Protein AF-A0A7S3L1Z0-F1 (afdb_monomer_lite)

Organism: NCBI:txid265554

InterPro domains:
  IPR011009 Protein kinase-like domain superfamily [SSF56112] (200-229)
  IPR017441 Protein kinase, ATP binding site [PS00107] (204-229)

Structure (mmCIF, N/CA/C/O backbone):
data_AF-A0A7S3L1Z0-F1
#
_entry.id   AF-A0A7S3L1Z0-F1
#
loop_
_atom_site.group_PDB
_atom_site.id
_atom_site.type_symbol
_atom_site.label_atom_id
_atom_site.label_alt_id
_atom_site.label_comp_id
_atom_site.label_asym_id
_atom_site.label_entity_id
_atom_site.label_seq_id
_atom_site.pdbx_PDB_ins_code
_atom_site.Cartn_x
_atom_site.Cartn_y
_atom_site.Cartn_z
_atom_site.occupancy
_atom_site.B_iso_or_equiv
_atom_site.auth_seq_id
_atom_site.auth_comp_id
_atom_site.auth_asym_id
_atom_site.auth_atom_id
_atom_site.pdbx_PDB_model_num
ATOM 1 N N . PRO A 1 1 ? 25.215 -17.896 -41.317 1.00 44.97 1 PRO A N 1
ATOM 2 C CA . PRO A 1 1 ? 24.045 -17.116 -40.856 1.00 44.97 1 PRO A CA 1
ATOM 3 C C . PRO A 1 1 ? 24.459 -15.683 -40.501 1.00 44.97 1 PRO A C 1
ATOM 5 O O . PRO A 1 1 ? 25.124 -15.463 -39.496 1.00 44.97 1 PRO A O 1
ATOM 8 N N . CYS A 1 2 ? 24.149 -14.728 -41.382 1.00 42.03 2 CYS A N 1
ATOM 9 C CA . CYS A 1 2 ? 24.356 -13.308 -41.114 1.00 42.03 2 CYS A CA 1
ATOM 10 C C . CYS A 1 2 ? 23.372 -12.889 -40.025 1.00 42.03 2 CYS A C 1
ATOM 12 O O . CYS A 1 2 ? 22.176 -12.762 -40.285 1.00 42.03 2 CYS A O 1
ATOM 14 N N . ILE A 1 3 ? 23.873 -12.729 -38.804 1.00 46.78 3 ILE A N 1
ATOM 15 C CA . ILE A 1 3 ? 23.152 -12.016 -37.756 1.00 46.78 3 ILE A CA 1
ATOM 16 C C . ILE A 1 3 ? 22.960 -10.611 -38.326 1.00 46.78 3 ILE A C 1
ATOM 18 O O . ILE A 1 3 ? 23.936 -9.979 -38.739 1.00 46.78 3 ILE A O 1
ATOM 22 N N . LYS A 1 4 ? 21.711 -10.162 -38.473 1.00 55.28 4 LYS A N 1
ATOM 23 C CA . LYS A 1 4 ? 21.459 -8.765 -38.822 1.00 55.28 4 LYS A CA 1
ATOM 24 C C . LYS A 1 4 ? 22.079 -7.961 -37.688 1.00 55.28 4 LYS A C 1
ATOM 26 O O . LYS A 1 4 ? 21.594 -8.052 -36.568 1.00 55.28 4 LYS A O 1
ATOM 31 N N . ALA A 1 5 ? 23.182 -7.267 -37.957 1.00 55.34 5 ALA A N 1
ATOM 32 C CA . ALA A 1 5 ? 23.747 -6.326 -37.008 1.00 55.34 5 ALA A CA 1
ATOM 33 C C . ALA A 1 5 ? 22.671 -5.264 -36.787 1.00 55.34 5 ALA A C 1
ATOM 35 O O . ALA A 1 5 ? 22.428 -4.425 -37.655 1.00 55.34 5 ALA A O 1
ATOM 36 N N . TYR A 1 6 ? 21.922 -5.406 -35.700 1.00 63.19 6 TYR A N 1
ATOM 37 C CA . TYR A 1 6 ? 20.897 -4.449 -35.342 1.00 63.19 6 TYR A CA 1
ATOM 38 C C . TYR A 1 6 ? 21.583 -3.115 -35.098 1.00 63.19 6 TYR A C 1
ATOM 40 O O . TYR A 1 6 ? 22.619 -3.061 -34.440 1.00 63.19 6 TYR A O 1
ATOM 48 N N . GLU A 1 7 ? 21.029 -2.048 -35.663 1.00 78.44 7 GLU A N 1
ATOM 49 C CA . GLU A 1 7 ? 21.657 -0.727 -35.600 1.00 78.44 7 GLU A CA 1
ATOM 50 C C . GLU A 1 7 ? 21.731 -0.212 -34.164 1.00 78.44 7 GLU A C 1
ATOM 52 O O . GLU A 1 7 ? 22.722 0.401 -33.783 1.00 78.44 7 GLU A O 1
ATOM 57 N N . VAL A 1 8 ? 20.722 -0.548 -33.360 1.00 84.31 8 VAL A N 1
ATOM 58 C CA . VAL A 1 8 ? 20.620 -0.223 -31.940 1.00 84.31 8 VAL A CA 1
ATOM 59 C C . VAL A 1 8 ? 20.002 -1.418 -31.220 1.00 84.31 8 VAL A C 1
ATOM 61 O O . VAL A 1 8 ? 19.057 -2.026 -31.735 1.00 84.31 8 VAL A O 1
ATOM 64 N N . ALA A 1 9 ? 20.538 -1.759 -30.050 1.00 87.06 9 ALA A N 1
ATOM 65 C CA . ALA A 1 9 ? 19.995 -2.786 -29.170 1.00 87.06 9 ALA A CA 1
ATOM 66 C C . ALA A 1 9 ? 19.476 -2.151 -27.874 1.00 87.06 9 ALA A C 1
ATOM 68 O O . ALA A 1 9 ? 20.057 -1.194 -27.366 1.00 87.06 9 ALA A O 1
ATOM 69 N N . VAL A 1 10 ? 18.363 -2.673 -27.363 1.00 84.19 10 VAL A N 1
ATOM 70 C CA . VAL A 1 10 ? 17.689 -2.168 -26.160 1.00 84.19 10 VAL A CA 1
ATOM 71 C C . VAL A 1 10 ? 17.646 -3.290 -25.142 1.00 84.19 10 VAL A C 1
ATOM 73 O O . VAL A 1 10 ? 17.201 -4.394 -25.465 1.00 84.19 10 VAL A O 1
ATOM 76 N N . PHE A 1 11 ? 18.098 -3.004 -23.928 1.00 87.62 11 PHE A N 1
ATOM 77 C CA . PHE A 1 11 ? 18.191 -3.961 -22.837 1.00 87.62 11 PHE A CA 1
ATOM 78 C C . PHE A 1 11 ? 17.510 -3.401 -21.594 1.00 87.62 11 PHE A C 1
ATOM 80 O O . PHE A 1 11 ? 17.655 -2.226 -21.275 1.00 87.62 11 PHE A O 1
ATOM 87 N N . GLN A 1 12 ? 16.800 -4.252 -20.858 1.00 85.62 12 GLN A N 1
ATOM 88 C CA . GLN A 1 12 ? 16.482 -3.966 -19.461 1.00 85.62 12 GLN A CA 1
ATOM 89 C C . GLN A 1 12 ? 17.750 -4.195 -18.624 1.00 85.62 12 GLN A C 1
ATOM 91 O O . GLN A 1 12 ? 18.431 -5.206 -18.832 1.00 85.62 12 GLN A O 1
ATOM 96 N N . SER A 1 13 ? 18.060 -3.281 -17.699 1.00 85.38 13 SER A N 1
ATOM 97 C CA . SER A 1 13 ? 19.244 -3.372 -16.836 1.00 85.38 13 SER A CA 1
ATOM 98 C C . SER A 1 13 ? 19.329 -4.726 -16.122 1.00 85.38 13 SER A C 1
ATOM 100 O O . SER A 1 13 ? 18.322 -5.328 -15.736 1.00 85.38 13 SER A O 1
ATOM 102 N N . THR A 1 14 ? 20.553 -5.223 -15.944 1.00 76.94 14 THR A N 1
ATOM 103 C CA . THR A 1 14 ? 20.829 -6.532 -15.335 1.00 76.94 14 THR A CA 1
ATOM 104 C C . THR A 1 14 ? 20.308 -6.628 -13.900 1.00 76.94 14 THR A C 1
ATOM 106 O O . THR A 1 14 ? 19.834 -7.692 -13.499 1.00 76.94 14 THR A O 1
ATOM 109 N N . GLU A 1 15 ? 20.353 -5.528 -13.142 1.00 78.19 15 GLU A N 1
ATOM 110 C CA . GLU A 1 15 ? 19.832 -5.475 -11.769 1.00 78.19 15 GLU A CA 1
ATOM 111 C C . GLU A 1 15 ? 18.319 -5.743 -11.744 1.00 78.19 15 GLU A C 1
ATOM 113 O O . GLU A 1 15 ? 17.842 -6.592 -10.984 1.00 78.19 15 GLU A O 1
ATOM 118 N N . ASP A 1 16 ? 17.584 -5.130 -12.673 1.00 73.62 16 ASP A N 1
ATOM 119 C CA . ASP A 1 16 ? 16.139 -5.314 -12.819 1.00 73.62 16 ASP A CA 1
ATOM 120 C C . ASP A 1 16 ? 15.779 -6.707 -13.362 1.00 73.62 16 ASP A C 1
ATOM 122 O O . ASP A 1 16 ? 14.766 -7.299 -12.976 1.00 73.62 16 ASP A O 1
ATOM 126 N N . ARG A 1 17 ? 16.614 -7.278 -14.242 1.00 72.88 17 ARG A N 1
ATOM 127 C CA . ARG A 1 17 ? 16.421 -8.645 -14.760 1.00 72.88 17 ARG A CA 1
ATOM 128 C C . ARG A 1 17 ? 16.508 -9.691 -13.654 1.00 72.88 17 ARG A C 1
ATOM 130 O O . ARG A 1 17 ? 15.706 -10.630 -13.645 1.00 72.88 17 ARG A O 1
ATOM 137 N N . LEU A 1 18 ? 17.450 -9.523 -12.722 1.00 76.38 18 LEU A N 1
ATOM 138 C CA . LEU A 1 18 ? 17.640 -10.450 -11.607 1.00 76.38 18 LEU A CA 1
ATOM 139 C C . LEU A 1 18 ? 16.428 -10.446 -10.667 1.00 76.38 18 LEU A C 1
ATOM 141 O O . LEU A 1 18 ? 15.981 -11.507 -10.234 1.00 76.38 18 LEU A O 1
ATOM 145 N N . ALA A 1 19 ? 15.865 -9.264 -10.402 1.00 71.06 19 ALA A N 1
ATOM 146 C CA . ALA A 1 19 ? 14.680 -9.109 -9.561 1.00 71.06 19 ALA A CA 1
ATOM 147 C C . ALA A 1 19 ? 13.427 -9.771 -10.167 1.00 71.06 19 ALA A C 1
ATOM 149 O O . ALA A 1 19 ? 12.581 -10.295 -9.440 1.00 71.06 19 ALA A O 1
ATOM 150 N N . ASN A 1 20 ? 13.326 -9.784 -11.499 1.00 68.19 20 ASN A N 1
ATOM 151 C CA . ASN A 1 20 ? 12.132 -10.240 -12.212 1.00 68.19 20 ASN A CA 1
ATOM 152 C C . ASN A 1 20 ? 12.227 -11.669 -12.768 1.00 68.19 20 ASN A C 1
ATOM 154 O O . ASN A 1 20 ? 11.263 -12.154 -13.358 1.00 68.19 20 ASN A O 1
ATOM 158 N N . ASN A 1 21 ? 13.358 -12.360 -12.575 1.00 74.94 21 ASN A N 1
ATOM 159 C CA . ASN A 1 21 ? 13.600 -13.713 -13.090 1.00 74.94 21 ASN A CA 1
ATOM 160 C C . ASN A 1 21 ? 13.343 -13.834 -14.610 1.00 74.94 21 ASN A C 1
ATOM 162 O O . ASN A 1 21 ? 12.857 -14.855 -15.103 1.00 74.94 21 ASN A O 1
ATOM 166 N N . ILE A 1 22 ? 13.631 -12.765 -15.361 1.00 69.94 22 ILE A N 1
ATOM 167 C CA . ILE A 1 22 ? 13.438 -12.726 -16.812 1.00 69.94 22 ILE A CA 1
ATOM 168 C C . ILE A 1 22 ? 14.699 -13.291 -17.464 1.00 69.94 22 ILE A C 1
ATOM 170 O O . ILE A 1 22 ? 15.720 -12.612 -17.568 1.00 69.94 22 ILE A O 1
ATOM 174 N N . THR A 1 23 ? 14.623 -14.530 -17.953 1.00 64.25 23 THR A N 1
ATOM 175 C CA . THR A 1 23 ? 15.651 -15.142 -18.811 1.00 64.25 23 THR A CA 1
ATOM 176 C C . THR A 1 23 ? 15.542 -14.578 -20.230 1.00 64.25 23 THR A C 1
ATOM 178 O O . THR A 1 23 ? 15.168 -15.279 -21.172 1.00 64.25 23 THR A O 1
ATOM 181 N N . GLY A 1 24 ? 15.749 -13.272 -20.377 1.00 57.84 24 GLY A N 1
ATOM 182 C CA . GLY A 1 24 ? 15.756 -12.626 -21.683 1.00 57.84 24 GLY A CA 1
ATOM 183 C C . GLY A 1 24 ? 17.052 -12.929 -22.430 1.00 57.84 24 GLY A C 1
ATOM 184 O O . GLY A 1 24 ? 18.098 -13.110 -21.807 1.00 57.84 24 GLY A O 1
ATOM 185 N N . SER A 1 25 ? 16.977 -12.965 -23.762 1.00 59.97 25 SER A N 1
ATOM 186 C CA . SER A 1 25 ? 18.159 -13.112 -24.613 1.00 59.97 25 SER A CA 1
ATOM 187 C C . SER A 1 25 ? 19.170 -11.992 -24.330 1.00 59.97 25 SER A C 1
ATOM 189 O O . SER A 1 25 ? 18.790 -10.844 -24.060 1.00 59.97 25 SER A O 1
ATOM 191 N N . GLU A 1 26 ? 20.459 -12.322 -24.401 1.00 73.88 26 GLU A N 1
ATOM 192 C CA . GLU A 1 26 ? 21.563 -11.352 -24.439 1.00 73.88 26 GLU A CA 1
ATOM 193 C C . GLU A 1 26 ? 21.537 -10.501 -25.724 1.00 73.88 26 GLU A C 1
ATOM 195 O O . GLU A 1 26 ? 22.297 -9.548 -25.836 1.00 73.88 26 GLU A O 1
ATOM 200 N N . ASP A 1 27 ? 20.635 -10.799 -26.667 1.00 81.69 27 ASP A N 1
ATOM 201 C CA . ASP A 1 27 ? 20.542 -10.149 -27.981 1.00 81.69 27 ASP A CA 1
ATOM 202 C C . ASP A 1 27 ? 19.675 -8.870 -28.010 1.00 81.69 27 ASP A C 1
ATOM 204 O O . ASP A 1 27 ? 19.496 -8.263 -29.068 1.00 81.69 27 ASP A O 1
ATOM 208 N N . GLY A 1 28 ? 19.142 -8.441 -26.863 1.00 87.50 28 GLY A N 1
ATOM 209 C CA . GLY A 1 28 ? 18.281 -7.260 -26.746 1.00 87.50 28 GLY A CA 1
ATOM 210 C C . GLY A 1 28 ? 16.809 -7.554 -27.039 1.00 87.50 28 GLY A C 1
ATOM 211 O O . GLY A 1 28 ? 16.378 -8.708 -27.063 1.00 87.50 28 GLY A O 1
ATOM 212 N N . CYS A 1 29 ? 16.017 -6.495 -27.196 1.00 92.31 29 CYS A N 1
ATOM 213 C CA . CYS A 1 29 ? 14.579 -6.591 -27.439 1.00 92.31 29 CYS A CA 1
ATOM 214 C C . CYS A 1 29 ? 14.228 -6.519 -28.930 1.00 92.31 29 CYS A C 1
ATOM 216 O O . CYS A 1 29 ? 14.623 -5.585 -29.629 1.00 92.31 29 CYS A O 1
ATOM 218 N N . ASP A 1 30 ? 13.419 -7.472 -29.396 1.00 92.31 30 ASP A N 1
ATOM 219 C CA . ASP A 1 30 ? 12.881 -7.477 -30.756 1.00 92.31 30 ASP A CA 1
ATOM 220 C C . ASP A 1 30 ? 11.736 -6.466 -30.914 1.00 92.31 30 ASP A C 1
ATOM 222 O O . ASP A 1 30 ? 10.953 -6.232 -29.983 1.00 92.31 30 ASP A O 1
ATOM 226 N N . LYS A 1 31 ? 11.560 -5.937 -32.130 1.00 94.25 31 LYS A N 1
ATOM 227 C CA . LYS A 1 31 ? 10.413 -5.094 -32.494 1.00 94.25 31 LYS A CA 1
ATOM 228 C C . LYS A 1 31 ? 9.085 -5.726 -32.064 1.00 94.25 31 LYS A C 1
ATOM 230 O O . LYS A 1 31 ? 8.768 -6.860 -32.417 1.00 94.25 31 LYS A O 1
ATOM 235 N N . MET A 1 32 ? 8.276 -4.946 -31.351 1.00 94.81 32 MET A N 1
ATOM 236 C CA . MET A 1 32 ? 6.964 -5.287 -30.785 1.00 94.81 32 MET A CA 1
ATOM 237 C C . MET A 1 32 ? 6.971 -6.372 -29.696 1.00 94.81 32 MET A C 1
ATOM 239 O O . MET A 1 32 ? 5.894 -6.761 -29.231 1.00 94.81 32 MET A O 1
ATOM 243 N N . SER A 1 33 ? 8.143 -6.841 -29.256 1.00 94.12 33 SER A N 1
ATOM 244 C CA . SER A 1 33 ? 8.262 -7.783 -28.140 1.00 94.12 33 SER A CA 1
ATOM 245 C C . SER A 1 33 ? 8.095 -7.087 -26.784 1.00 94.12 33 SER A C 1
ATOM 247 O O . SER A 1 33 ? 8.228 -5.865 -26.671 1.00 94.12 33 SER A O 1
ATOM 249 N N . LEU A 1 34 ? 7.769 -7.871 -25.752 1.00 94.38 34 LEU A N 1
ATOM 250 C CA . LEU A 1 34 ? 7.763 -7.405 -24.368 1.00 94.38 34 LEU A CA 1
ATOM 251 C C . LEU A 1 34 ? 9.211 -7.315 -23.872 1.00 94.38 34 LEU A C 1
ATOM 253 O O . LEU A 1 34 ? 9.843 -8.334 -23.613 1.00 94.38 34 LEU A O 1
ATOM 257 N N . CYS A 1 35 ? 9.719 -6.091 -23.779 1.00 94.75 35 CYS A N 1
ATOM 258 C CA . CYS A 1 35 ? 11.116 -5.795 -23.485 1.00 94.75 35 CYS A CA 1
ATOM 259 C C . CYS A 1 35 ? 11.408 -5.681 -21.986 1.00 94.75 35 CYS A C 1
ATOM 261 O O . CYS A 1 35 ? 12.523 -5.951 -21.549 1.00 94.75 35 CYS A O 1
ATOM 263 N N . GLY A 1 36 ? 10.404 -5.309 -21.191 1.00 93.69 36 GLY A N 1
ATOM 264 C CA . GLY A 1 36 ? 10.552 -5.179 -19.749 1.00 93.69 36 GLY A CA 1
ATOM 265 C C . GLY A 1 36 ? 9.226 -5.309 -19.020 1.00 93.69 36 GLY A C 1
ATOM 266 O O . GLY A 1 36 ? 8.165 -4.974 -19.554 1.00 93.69 36 GLY A O 1
ATOM 267 N N . ILE A 1 37 ? 9.313 -5.802 -17.790 1.00 95.00 37 ILE A N 1
ATOM 268 C CA . ILE A 1 37 ? 8.212 -5.838 -16.831 1.00 95.00 37 ILE A CA 1
ATOM 269 C C . ILE A 1 37 ? 8.668 -5.060 -15.600 1.00 95.00 37 ILE A C 1
ATOM 271 O O . ILE A 1 37 ? 9.791 -5.256 -15.131 1.00 95.00 37 ILE A O 1
ATOM 275 N N . VAL A 1 38 ? 7.814 -4.174 -15.099 1.00 95.75 38 VAL A N 1
ATOM 276 C CA . VAL A 1 38 ? 8.069 -3.371 -13.900 1.00 95.75 38 VAL A CA 1
ATOM 277 C C . VAL A 1 38 ? 6.815 -3.327 -13.040 1.00 95.75 38 VAL A C 1
ATOM 279 O O . VAL A 1 38 ? 5.704 -3.325 -13.556 1.00 95.75 38 VAL A O 1
ATOM 282 N N . GLU A 1 39 ? 6.971 -3.314 -11.725 1.00 96.69 39 GLU A N 1
ATOM 283 C CA . GLU A 1 39 ? 5.846 -3.098 -10.816 1.00 96.69 39 GLU A CA 1
ATOM 284 C C . GLU A 1 39 ? 5.471 -1.613 -10.754 1.00 96.69 39 GLU A C 1
ATOM 286 O O . GLU A 1 39 ? 6.337 -0.747 -10.884 1.00 96.69 39 GLU A O 1
ATOM 291 N N . GLN A 1 40 ? 4.196 -1.304 -10.504 1.00 97.31 40 GLN A N 1
ATOM 292 C CA . GLN A 1 40 ? 3.756 0.081 -10.310 1.00 97.31 40 GLN A CA 1
ATOM 293 C C . GLN A 1 40 ? 4.642 0.815 -9.291 1.00 97.31 40 GLN A C 1
ATOM 295 O O . GLN A 1 40 ? 5.058 0.239 -8.281 1.00 97.31 40 GLN A O 1
ATOM 300 N N . THR A 1 41 ? 4.902 2.102 -9.530 1.00 96.62 41 THR A N 1
ATOM 301 C CA . THR A 1 41 ? 5.762 3.012 -8.742 1.00 96.62 41 THR A CA 1
ATOM 302 C C . THR A 1 41 ? 7.246 2.628 -8.657 1.00 96.62 41 THR A C 1
ATOM 304 O O . THR A 1 41 ? 8.062 3.444 -8.222 1.00 96.62 41 THR A O 1
ATOM 307 N N . LYS A 1 42 ? 7.635 1.411 -9.060 1.00 96.00 42 LYS A N 1
ATOM 308 C CA . LYS A 1 42 ? 9.043 1.016 -9.144 1.00 96.00 42 LYS A CA 1
ATOM 309 C C . LYS A 1 42 ? 9.648 1.595 -10.422 1.00 96.00 42 LYS A C 1
ATOM 311 O O . LYS A 1 42 ? 8.963 1.816 -11.421 1.00 96.00 42 LYS A O 1
ATOM 316 N N . LYS A 1 43 ? 10.946 1.872 -10.360 1.00 95.94 43 LYS A N 1
ATOM 317 C CA . LYS A 1 43 ? 11.715 2.338 -11.510 1.00 95.94 43 LYS A CA 1
ATOM 318 C C . LYS A 1 43 ? 12.186 1.136 -12.318 1.00 95.94 43 LYS A C 1
ATOM 320 O O . LYS A 1 43 ? 12.495 0.099 -11.741 1.00 95.94 43 LYS A O 1
ATOM 325 N N . ILE A 1 44 ? 12.220 1.296 -13.630 1.00 95.25 44 ILE A N 1
ATOM 326 C CA . ILE A 1 44 ? 12.858 0.384 -14.571 1.00 95.25 44 ILE A CA 1
ATOM 327 C C . ILE A 1 44 ? 13.934 1.149 -15.326 1.00 95.25 44 ILE A C 1
ATOM 329 O O . ILE A 1 44 ? 13.710 2.278 -15.775 1.00 95.25 44 ILE A O 1
ATOM 333 N N . HIS A 1 45 ? 15.094 0.519 -15.439 1.00 96.00 45 HIS A N 1
ATOM 334 C CA . HIS A 1 45 ? 16.258 1.039 -16.129 1.00 96.00 45 HIS A CA 1
ATOM 335 C C . HIS A 1 45 ? 16.396 0.336 -17.479 1.00 96.00 45 HIS A C 1
ATOM 337 O O . HIS A 1 45 ? 16.447 -0.897 -17.559 1.00 96.00 45 HIS A O 1
ATOM 343 N N . PHE A 1 46 ? 16.471 1.123 -18.547 1.00 95.44 46 PHE A N 1
ATOM 344 C CA . PHE A 1 46 ? 16.788 0.643 -19.886 1.00 95.44 46 PHE A CA 1
ATOM 345 C C . PHE A 1 46 ? 18.169 1.133 -20.300 1.00 95.44 46 PHE A C 1
ATOM 347 O O . PHE A 1 46 ? 18.461 2.324 -20.216 1.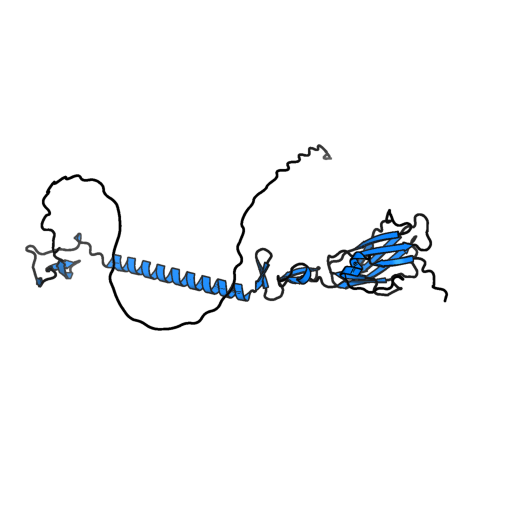00 95.44 46 PHE A O 1
ATOM 354 N N . GLU A 1 47 ? 18.990 0.211 -20.793 1.00 95.69 47 GLU A N 1
ATOM 355 C CA . GLU A 1 47 ? 20.244 0.512 -21.472 1.00 95.69 47 GLU A CA 1
ATOM 356 C C . GLU A 1 47 ? 20.023 0.404 -22.985 1.00 95.69 47 GLU A C 1
ATOM 358 O O . GLU A 1 47 ? 19.608 -0.635 -23.506 1.00 95.69 47 GLU A O 1
ATOM 363 N N . ILE A 1 48 ? 20.296 1.489 -23.700 1.00 96.19 48 ILE A N 1
ATOM 364 C CA . ILE A 1 48 ? 20.212 1.574 -25.156 1.00 96.19 48 ILE A CA 1
ATOM 365 C C . ILE A 1 48 ? 21.643 1.636 -25.685 1.00 96.19 48 ILE A C 1
ATOM 367 O O . ILE A 1 48 ? 22.393 2.543 -25.336 1.00 96.19 48 ILE A O 1
ATOM 371 N N . VAL A 1 49 ? 22.029 0.679 -26.525 1.00 95.50 49 VAL A N 1
ATOM 372 C CA . VAL A 1 49 ? 23.392 0.560 -27.064 1.00 95.50 49 VAL A CA 1
ATOM 373 C C . VAL A 1 49 ? 23.379 0.845 -28.563 1.00 95.50 49 VAL A C 1
ATOM 375 O O . VAL A 1 49 ? 22.743 0.117 -29.332 1.00 95.50 49 VAL A O 1
ATOM 378 N N . ASP A 1 50 ? 24.096 1.886 -28.991 1.00 95.50 50 ASP A N 1
ATOM 379 C CA . ASP A 1 50 ? 24.257 2.232 -30.405 1.00 95.50 50 ASP A CA 1
ATOM 380 C C . ASP A 1 50 ? 25.398 1.433 -31.048 1.00 95.50 50 ASP A C 1
ATOM 382 O O . ASP A 1 50 ? 26.579 1.782 -30.970 1.00 95.50 50 ASP A O 1
ATOM 386 N N . ASN A 1 51 ? 25.041 0.359 -31.752 1.00 92.25 51 ASN A N 1
ATOM 387 C CA . ASN A 1 51 ? 26.012 -0.510 -32.415 1.00 92.25 51 ASN A CA 1
ATOM 388 C C . ASN A 1 51 ? 26.681 0.163 -33.624 1.00 92.25 51 ASN A C 1
ATOM 390 O O . ASN A 1 51 ? 27.733 -0.299 -34.074 1.00 92.25 51 ASN A O 1
ATOM 394 N N . ARG A 1 52 ? 26.096 1.250 -34.154 1.00 91.69 52 ARG A N 1
ATOM 395 C CA . ARG A 1 52 ? 26.698 2.054 -35.229 1.00 91.69 52 ARG A CA 1
ATOM 396 C C . ARG A 1 52 ? 27.793 2.997 -34.740 1.00 91.69 52 ARG A C 1
ATOM 398 O O . ARG A 1 52 ? 28.557 3.470 -35.578 1.00 91.69 52 ARG A O 1
ATOM 405 N N . LYS A 1 53 ? 27.908 3.214 -33.424 1.00 94.25 53 LYS A N 1
ATOM 406 C CA . LYS A 1 53 ? 28.927 4.073 -32.805 1.00 94.25 53 LYS A CA 1
ATOM 407 C C . LYS A 1 53 ? 28.909 5.506 -33.349 1.00 94.25 53 LYS A C 1
ATOM 409 O O . LYS A 1 53 ? 29.956 6.037 -33.721 1.00 94.25 53 LYS A O 1
ATOM 414 N N . ARG A 1 54 ? 27.721 6.106 -33.458 1.00 94.38 54 ARG A N 1
ATOM 415 C CA . ARG A 1 54 ? 27.581 7.500 -33.902 1.00 94.38 54 ARG A CA 1
ATOM 416 C C . ARG A 1 54 ? 28.216 8.448 -32.888 1.00 94.38 54 ARG A C 1
ATOM 418 O O . ARG A 1 54 ? 28.221 8.175 -31.690 1.00 94.38 54 ARG A O 1
ATOM 425 N N . GLU A 1 55 ? 28.764 9.549 -33.386 1.00 95.38 55 GLU A N 1
ATOM 426 C CA . GLU A 1 55 ? 29.288 10.632 -32.553 1.00 95.38 55 GLU A CA 1
ATOM 427 C C . GLU A 1 55 ? 28.126 11.560 -32.181 1.00 95.38 55 GLU A C 1
ATOM 429 O O . GLU A 1 55 ? 27.436 12.056 -33.068 1.00 95.38 55 GLU A O 1
ATOM 434 N N . ASP A 1 56 ? 27.894 11.730 -30.878 1.00 93.88 56 ASP A N 1
ATOM 435 C CA . ASP A 1 56 ? 26.899 12.636 -30.286 1.00 93.88 56 ASP A CA 1
ATOM 436 C C . ASP A 1 56 ? 25.473 12.579 -30.887 1.00 93.88 56 ASP A C 1
ATOM 438 O O . ASP A 1 56 ? 24.899 13.629 -31.191 1.00 93.88 56 ASP A O 1
ATOM 442 N N . PRO A 1 57 ? 24.859 11.387 -31.062 1.00 96.25 57 PRO A N 1
ATOM 443 C CA . PRO A 1 57 ? 23.496 11.304 -31.571 1.00 96.25 57 PRO A CA 1
ATOM 444 C C . PRO A 1 57 ? 22.488 11.886 -30.575 1.00 96.25 57 PRO A C 1
ATOM 446 O O . PRO A 1 57 ? 22.623 11.723 -29.357 1.00 96.25 57 PRO A O 1
ATOM 449 N N . VAL A 1 58 ? 21.426 12.495 -31.102 1.00 96.62 58 VAL A N 1
ATOM 450 C CA . VAL A 1 58 ? 20.284 12.933 -30.290 1.00 96.62 58 VAL A CA 1
ATOM 451 C C . VAL A 1 58 ? 19.359 11.736 -30.087 1.00 96.62 58 VAL A C 1
ATOM 453 O O . VAL A 1 58 ? 18.737 11.263 -31.039 1.00 96.62 58 VAL A O 1
ATOM 456 N N . VAL A 1 59 ? 19.298 11.218 -28.858 1.00 97.19 59 VAL A N 1
ATOM 457 C CA . VAL A 1 59 ? 18.462 10.063 -28.502 1.00 97.19 59 VAL A CA 1
ATOM 458 C C . VAL A 1 59 ? 17.180 10.548 -27.836 1.00 97.19 59 VAL A C 1
ATOM 460 O O . VAL A 1 59 ? 17.228 11.166 -26.776 1.00 97.19 59 VAL A O 1
ATOM 463 N N . GLU A 1 60 ? 16.039 10.237 -28.445 1.00 97.62 60 GLU A N 1
ATOM 464 C CA . GLU A 1 60 ? 14.711 10.605 -27.943 1.00 97.62 60 GLU A CA 1
ATOM 465 C C . GLU A 1 60 ? 13.888 9.338 -27.703 1.00 97.62 60 GLU A C 1
ATOM 467 O O . GLU A 1 60 ? 13.922 8.393 -28.504 1.00 97.62 60 GLU A O 1
ATOM 472 N N . VAL A 1 61 ? 13.147 9.298 -26.594 1.00 98.19 61 VAL A N 1
ATOM 473 C CA . VAL A 1 61 ? 12.275 8.169 -26.262 1.00 98.19 61 VAL A CA 1
ATOM 474 C C . VAL A 1 61 ? 10.877 8.656 -25.920 1.00 98.19 61 VAL A C 1
ATOM 476 O O . VAL A 1 61 ? 10.685 9.454 -25.004 1.00 98.19 61 VAL A O 1
ATOM 479 N N . ASP A 1 62 ? 9.897 8.080 -26.612 1.00 98.25 62 ASP A N 1
ATOM 480 C CA . ASP A 1 62 ? 8.480 8.355 -26.413 1.00 98.25 62 ASP A CA 1
ATOM 481 C C . ASP A 1 62 ? 7.800 7.110 -25.867 1.00 98.25 62 ASP A C 1
ATOM 483 O O . ASP A 1 62 ? 7.819 6.048 -26.494 1.00 98.25 62 ASP A O 1
ATOM 487 N N . ILE A 1 63 ? 7.155 7.230 -24.711 1.00 98.12 63 ILE A N 1
ATOM 488 C CA . ILE A 1 63 ? 6.373 6.140 -24.128 1.00 98.12 63 ILE A CA 1
ATOM 489 C C . ILE A 1 63 ? 4.894 6.483 -24.265 1.00 98.12 63 ILE A C 1
ATOM 491 O O . ILE A 1 63 ? 4.400 7.439 -23.666 1.00 98.12 63 ILE A O 1
ATOM 495 N N . HIS A 1 64 ? 4.179 5.682 -25.052 1.00 97.94 64 HIS A N 1
ATOM 496 C CA . HIS A 1 64 ? 2.734 5.786 -25.213 1.00 97.94 64 HIS A CA 1
ATOM 497 C C . HIS A 1 64 ? 2.026 4.891 -24.198 1.00 97.94 64 HIS A C 1
ATOM 499 O O . HIS A 1 64 ? 2.234 3.674 -24.178 1.00 97.94 64 HIS A O 1
ATOM 505 N N . LEU A 1 65 ? 1.179 5.507 -23.379 1.00 96.38 65 LEU A N 1
ATOM 506 C CA . LEU A 1 65 ? 0.395 4.895 -22.314 1.00 96.38 65 LEU A CA 1
ATOM 507 C C . LEU A 1 65 ? -1.076 5.229 -22.563 1.00 96.38 65 LEU A C 1
ATOM 509 O O . LEU A 1 65 ? -1.498 6.360 -22.331 1.00 96.38 65 LEU A O 1
ATOM 513 N N . ASP A 1 66 ? -1.846 4.275 -23.081 1.00 93.00 66 ASP A N 1
ATOM 514 C CA . ASP A 1 66 ? -3.226 4.481 -23.540 1.00 93.00 66 ASP A CA 1
ATOM 515 C C . ASP A 1 66 ? -3.382 5.689 -24.491 1.00 93.00 66 ASP A C 1
ATOM 517 O O . ASP A 1 66 ? -3.212 5.557 -25.704 1.00 93.00 66 ASP A O 1
ATOM 521 N N . PHE A 1 67 ? -3.700 6.869 -23.947 1.00 92.69 67 PHE A N 1
ATOM 522 C CA . PHE A 1 67 ? -3.936 8.117 -24.685 1.00 92.69 67 PHE A CA 1
ATOM 523 C C . PHE A 1 67 ? -2.902 9.212 -24.400 1.00 92.69 67 PHE A C 1
ATOM 525 O O . PHE A 1 67 ? -3.000 10.303 -24.965 1.00 92.69 67 PHE A O 1
ATOM 532 N N . THR A 1 68 ? -1.936 8.964 -23.516 1.00 96.88 68 THR A N 1
ATOM 533 C CA . THR A 1 68 ? -0.881 9.920 -23.176 1.00 96.88 68 THR A CA 1
ATOM 534 C C . THR A 1 68 ? 0.441 9.488 -23.794 1.00 96.88 68 THR A C 1
ATOM 536 O O . THR A 1 68 ? 0.746 8.303 -23.921 1.00 96.88 68 THR A O 1
ATOM 539 N N . THR A 1 69 ? 1.222 10.470 -24.231 1.00 97.69 69 THR A N 1
ATOM 540 C CA . THR A 1 69 ? 2.598 10.261 -24.687 1.00 97.69 69 THR A CA 1
ATOM 541 C C . THR A 1 69 ? 3.502 11.004 -23.729 1.00 97.69 69 THR A C 1
ATOM 543 O O . THR A 1 69 ? 3.288 12.191 -23.481 1.00 97.69 69 THR A O 1
ATOM 546 N N . VAL A 1 70 ? 4.468 10.293 -23.164 1.00 97.31 70 VAL A N 1
ATOM 547 C CA . VAL A 1 70 ? 5.467 10.858 -22.265 1.00 97.31 70 VAL A CA 1
ATOM 548 C C . VAL A 1 70 ? 6.791 10.884 -23.014 1.00 97.31 70 VAL A C 1
ATOM 550 O O . VAL A 1 70 ? 7.307 9.829 -23.380 1.00 97.31 70 VAL A O 1
ATOM 553 N N . HIS A 1 71 ? 7.304 12.088 -23.256 1.00 97.75 71 HIS A N 1
ATOM 554 C CA . HIS A 1 71 ? 8.652 12.296 -23.778 1.00 97.75 71 HIS A CA 1
ATOM 555 C C . HIS A 1 71 ? 9.649 12.148 -22.634 1.00 97.75 71 HIS A C 1
ATOM 557 O O . HIS A 1 71 ? 9.451 12.725 -21.563 1.00 97.75 71 HIS A O 1
ATOM 563 N N . MET A 1 72 ? 10.687 11.352 -22.857 1.00 96.38 72 MET A N 1
ATOM 564 C CA . MET A 1 72 ? 11.684 11.029 -21.850 1.00 96.38 72 MET A CA 1
ATOM 565 C C . MET A 1 72 ? 13.055 11.552 -22.259 1.00 96.38 72 MET A C 1
ATOM 567 O O . MET A 1 72 ? 13.499 11.339 -23.388 1.00 96.38 72 MET A O 1
ATOM 571 N N . ASP A 1 73 ? 13.745 12.160 -21.298 1.00 90.56 73 ASP A N 1
ATOM 572 C CA . ASP A 1 73 ? 15.141 12.542 -21.456 1.00 90.56 73 ASP A CA 1
ATOM 573 C C . ASP A 1 73 ? 16.032 11.307 -21.294 1.00 90.56 73 ASP A C 1
ATOM 575 O O . ASP A 1 73 ? 15.908 10.549 -20.326 1.00 90.56 73 ASP A O 1
ATOM 579 N N . VAL A 1 74 ? 16.942 11.111 -22.244 1.00 96.62 74 VAL A N 1
ATOM 580 C CA . VAL A 1 74 ? 17.902 10.007 -22.232 1.00 96.62 74 VAL A CA 1
ATOM 581 C C . VAL A 1 74 ? 19.295 10.566 -21.967 1.00 96.62 74 VAL A C 1
ATOM 583 O O . VAL A 1 74 ? 19.737 11.498 -22.639 1.00 96.62 74 VAL A O 1
ATOM 586 N N . ALA A 1 75 ? 20.003 9.996 -20.991 1.00 96.75 75 ALA A N 1
ATOM 587 C CA . ALA A 1 75 ? 21.346 10.434 -20.623 1.00 96.75 75 ALA A CA 1
ATOM 588 C C . ALA A 1 75 ? 22.413 9.457 -21.149 1.00 96.75 75 ALA A C 1
ATOM 590 O O . ALA A 1 75 ? 22.213 8.243 -21.081 1.00 96.75 75 ALA A O 1
ATOM 591 N N . PRO A 1 76 ? 23.565 9.934 -21.654 1.00 97.06 76 PRO A N 1
ATOM 592 C CA . PRO A 1 76 ? 24.690 9.060 -21.969 1.00 97.06 76 PRO A CA 1
ATOM 593 C C . PRO A 1 76 ? 25.314 8.490 -20.686 1.00 97.06 76 PRO A C 1
ATOM 595 O O . PRO A 1 76 ? 25.466 9.198 -19.689 1.00 97.06 76 PRO A O 1
ATOM 598 N N . VAL A 1 77 ? 25.723 7.220 -20.718 1.00 96.69 77 VAL A N 1
ATOM 599 C CA . VAL A 1 77 ? 26.387 6.554 -19.588 1.00 96.69 77 VAL A CA 1
ATOM 600 C C . VAL A 1 77 ? 27.895 6.838 -19.646 1.00 96.69 77 VAL A C 1
ATOM 602 O O . VAL A 1 77 ? 28.545 6.427 -20.609 1.00 96.69 77 VAL A O 1
ATOM 605 N N . PRO A 1 78 ? 28.499 7.496 -18.637 1.00 95.69 78 PRO A N 1
ATOM 606 C CA . PRO A 1 78 ? 29.879 7.990 -18.721 1.00 95.69 78 PRO A CA 1
ATOM 607 C C . PRO A 1 78 ? 30.927 6.881 -18.899 1.00 95.69 78 PRO A C 1
ATOM 609 O O . PRO A 1 78 ? 31.921 7.078 -19.594 1.00 95.69 78 PRO A O 1
ATOM 612 N N . ASP A 1 79 ? 30.688 5.701 -18.322 1.00 95.75 79 ASP A N 1
ATOM 613 C CA . ASP A 1 79 ? 31.644 4.585 -18.326 1.00 95.75 79 ASP A CA 1
ATOM 614 C C . ASP A 1 79 ? 31.424 3.583 -19.473 1.00 95.75 79 ASP A C 1
ATOM 616 O O . ASP A 1 79 ? 32.203 2.641 -19.645 1.00 95.75 79 ASP A O 1
ATOM 620 N N . LYS A 1 80 ? 30.365 3.761 -20.275 1.00 95.25 80 LYS A N 1
ATOM 621 C CA . LYS A 1 80 ? 30.001 2.858 -21.374 1.00 95.25 80 LYS A CA 1
ATOM 622 C C . LYS A 1 80 ? 29.827 3.654 -22.667 1.00 95.25 80 LYS A C 1
ATOM 624 O O . LYS A 1 80 ? 28.804 4.291 -22.897 1.00 95.25 80 LYS A O 1
ATOM 629 N N . ALA A 1 81 ? 30.829 3.587 -23.544 1.00 96.25 81 ALA A N 1
ATOM 630 C CA . ALA A 1 81 ? 30.782 4.272 -24.835 1.00 96.25 81 ALA A CA 1
ATOM 631 C C . ALA A 1 81 ? 29.545 3.854 -25.652 1.00 96.25 81 ALA A C 1
ATOM 633 O O . ALA A 1 81 ? 29.216 2.667 -25.719 1.00 96.25 81 ALA A O 1
ATOM 634 N N . TYR A 1 82 ? 28.891 4.832 -26.290 1.00 96.00 82 TYR A N 1
ATOM 635 C CA . TYR A 1 82 ? 27.700 4.636 -27.133 1.00 96.00 82 TYR A CA 1
ATOM 636 C C . TYR A 1 82 ? 26.521 3.968 -26.411 1.00 96.00 82 TYR A C 1
ATOM 638 O O . TYR A 1 82 ? 25.679 3.328 -27.043 1.00 96.00 82 TYR A O 1
ATOM 646 N N . THR A 1 83 ? 26.488 4.078 -25.083 1.00 96.50 83 THR A N 1
ATOM 647 C CA . THR A 1 83 ? 25.418 3.544 -24.248 1.00 96.50 83 THR A CA 1
ATOM 648 C C . THR A 1 83 ? 24.675 4.690 -23.592 1.00 96.50 83 THR A C 1
ATOM 650 O O . THR A 1 83 ? 25.279 5.636 -23.086 1.00 96.50 83 THR A O 1
ATOM 653 N N . TYR A 1 84 ? 23.359 4.576 -23.593 1.00 97.06 84 TYR A N 1
ATOM 654 C CA . TYR A 1 84 ? 22.448 5.567 -23.061 1.00 97.06 84 TYR A CA 1
ATOM 655 C C . TYR A 1 84 ? 21.529 4.903 -22.048 1.00 97.06 84 TYR A C 1
ATOM 657 O O . TYR A 1 84 ? 21.132 3.751 -22.230 1.00 97.06 84 TYR A O 1
ATOM 665 N N . GLU A 1 85 ? 21.207 5.621 -20.984 1.00 96.50 85 GLU A N 1
ATOM 666 C CA . GLU A 1 85 ? 20.336 5.151 -19.921 1.00 96.50 85 GLU A CA 1
ATOM 667 C C . GLU A 1 85 ? 19.035 5.947 -19.908 1.00 96.50 85 GLU A C 1
ATOM 669 O O . GLU A 1 85 ? 19.012 7.175 -20.034 1.00 96.50 85 GLU A O 1
ATOM 674 N N . LEU A 1 86 ? 17.947 5.208 -19.722 1.00 96.12 86 LEU A N 1
ATOM 675 C CA . LEU A 1 86 ? 16.615 5.730 -19.487 1.00 96.12 86 LEU A CA 1
ATOM 676 C C . LEU A 1 86 ? 16.069 5.126 -18.196 1.00 96.12 86 LEU A C 1
ATOM 678 O O . LEU A 1 86 ? 16.000 3.904 -18.057 1.00 96.12 86 LEU A O 1
ATOM 682 N N . VAL A 1 87 ? 15.607 5.987 -17.291 1.00 96.44 87 VAL A N 1
ATOM 683 C CA . VAL A 1 87 ? 14.932 5.582 -16.056 1.00 96.44 87 VAL A CA 1
ATOM 684 C C . VAL A 1 87 ? 13.476 6.006 -16.128 1.00 96.44 87 VAL A C 1
ATOM 686 O O . VAL A 1 87 ? 13.170 7.185 -16.295 1.00 96.44 87 VAL A O 1
ATOM 689 N N . TRP A 1 88 ? 12.567 5.048 -15.977 1.00 96.00 88 TRP A N 1
ATOM 690 C CA . TRP A 1 88 ? 11.133 5.299 -16.075 1.00 96.00 88 TRP A CA 1
ATOM 691 C C . TRP A 1 88 ? 10.360 4.604 -14.953 1.00 96.00 88 TRP A C 1
ATOM 693 O O . TRP A 1 88 ? 10.772 3.563 -14.455 1.00 96.00 88 TRP A O 1
ATOM 703 N N . SER A 1 89 ? 9.233 5.180 -14.541 1.00 96.75 89 SER A N 1
ATOM 704 C CA . SER A 1 89 ? 8.306 4.594 -13.567 1.00 96.75 89 SER A CA 1
ATOM 705 C C . SER A 1 89 ? 6.884 5.045 -13.865 1.00 96.75 89 SER A C 1
ATOM 707 O O . SER A 1 89 ? 6.677 6.143 -14.387 1.00 96.75 89 SER A O 1
ATOM 709 N N . HIS A 1 90 ? 5.901 4.228 -13.493 1.00 97.31 90 HIS A N 1
ATOM 710 C CA . HIS A 1 90 ? 4.498 4.563 -13.693 1.00 97.31 90 HIS A CA 1
ATOM 711 C C . HIS A 1 90 ? 3.590 3.956 -12.622 1.00 97.31 90 HIS A C 1
ATOM 713 O O . HIS A 1 90 ? 3.906 2.910 -12.056 1.00 97.31 90 HIS A O 1
ATOM 719 N N . ASP A 1 91 ? 2.458 4.606 -12.369 1.00 97.12 91 ASP A N 1
ATOM 720 C CA . ASP A 1 91 ? 1.598 4.317 -11.216 1.00 97.12 91 ASP A CA 1
ATOM 721 C C . ASP A 1 91 ? 0.483 3.315 -11.542 1.00 97.12 91 ASP A C 1
ATOM 723 O O . ASP A 1 91 ? -0.021 2.640 -10.652 1.00 97.12 91 ASP A O 1
ATOM 727 N N . TYR A 1 92 ? 0.112 3.155 -12.815 1.00 96.94 92 TYR A N 1
ATOM 728 C CA . TYR A 1 92 ? -0.999 2.294 -13.235 1.00 96.94 92 TYR A CA 1
ATOM 729 C C . TYR A 1 92 ? -0.512 1.023 -13.932 1.00 96.94 92 TYR A C 1
ATOM 731 O O . TYR A 1 92 ? 0.402 1.063 -14.755 1.00 96.94 92 TYR A O 1
ATOM 739 N N . ALA A 1 93 ? -1.142 -0.111 -13.625 1.00 97.12 93 ALA A N 1
ATOM 740 C CA . ALA A 1 93 ? -0.861 -1.377 -14.290 1.00 97.12 93 ALA A CA 1
ATOM 741 C C . ALA A 1 93 ? -1.433 -1.372 -15.719 1.00 97.12 93 ALA A C 1
ATOM 743 O O . ALA A 1 93 ? -2.648 -1.368 -15.911 1.00 97.12 93 ALA A O 1
ATOM 744 N N . GLN A 1 94 ? -0.555 -1.359 -16.723 1.00 97.06 94 GLN A N 1
ATOM 745 C CA . GLN A 1 94 ? -0.915 -1.297 -18.142 1.00 97.06 94 GLN A CA 1
ATOM 746 C C . GLN A 1 94 ? 0.266 -1.679 -19.045 1.00 97.06 94 GLN A C 1
ATOM 748 O O . GLN A 1 94 ? 1.379 -1.917 -18.576 1.00 97.06 94 GLN A O 1
ATOM 753 N N . ILE A 1 95 ? 0.035 -1.741 -20.358 1.00 97.12 95 ILE A N 1
ATOM 754 C CA . ILE A 1 95 ? 1.086 -1.993 -21.351 1.00 97.12 95 ILE A CA 1
ATOM 755 C C . ILE A 1 95 ? 1.417 -0.680 -22.060 1.00 97.12 95 ILE A C 1
ATOM 757 O O . ILE A 1 95 ? 0.563 -0.104 -22.726 1.00 97.12 95 ILE A O 1
ATOM 761 N N . GLY A 1 96 ? 2.668 -0.244 -21.946 1.00 97.56 96 GLY A N 1
ATOM 762 C CA . GLY A 1 96 ? 3.216 0.884 -22.687 1.00 97.56 96 GLY A CA 1
ATOM 763 C C . GLY A 1 96 ? 3.889 0.455 -23.988 1.00 97.56 96 GLY A C 1
ATOM 764 O O . GLY A 1 96 ? 4.444 -0.645 -24.094 1.00 97.56 96 GLY A O 1
ATOM 765 N N . ILE A 1 97 ? 3.862 1.340 -24.982 1.00 98.06 97 ILE A N 1
ATOM 766 C CA . ILE A 1 97 ? 4.611 1.197 -26.235 1.00 98.06 97 ILE A CA 1
ATOM 767 C C . ILE A 1 97 ? 5.730 2.235 -26.232 1.00 98.06 97 ILE A C 1
ATOM 769 O O . ILE A 1 97 ? 5.456 3.431 -26.241 1.00 98.06 97 ILE A O 1
ATOM 773 N N . MET A 1 98 ? 6.978 1.774 -26.229 1.00 98.06 98 MET A N 1
ATOM 774 C CA . MET A 1 98 ? 8.166 2.619 -26.222 1.00 98.06 98 MET A CA 1
ATOM 775 C C . MET A 1 98 ? 8.724 2.766 -27.639 1.00 98.06 98 MET A C 1
ATOM 777 O O . MET A 1 98 ? 9.195 1.798 -28.253 1.00 98.06 98 MET A O 1
ATOM 781 N N . ASN A 1 99 ? 8.670 3.992 -28.150 1.00 98.06 99 ASN A N 1
ATOM 782 C CA . ASN A 1 99 ? 9.309 4.412 -29.382 1.00 98.06 99 ASN A CA 1
ATOM 783 C C . ASN A 1 99 ? 10.682 5.016 -29.085 1.00 98.06 99 ASN A C 1
ATOM 785 O O . ASN A 1 99 ? 10.829 5.773 -28.136 1.00 98.06 99 ASN A O 1
ATOM 789 N N . ILE A 1 100 ? 11.685 4.657 -29.882 1.00 97.56 100 ILE A N 1
ATOM 790 C CA . ILE A 1 100 ? 13.068 5.098 -29.691 1.00 97.56 100 ILE A CA 1
ATOM 791 C C . ILE A 1 100 ? 13.541 5.688 -31.009 1.00 97.56 100 ILE A C 1
ATOM 793 O O . ILE A 1 100 ? 13.455 5.029 -32.055 1.00 97.56 100 ILE A O 1
ATOM 797 N N . PHE A 1 101 ? 14.051 6.908 -30.938 1.00 97.06 101 PHE A N 1
ATOM 798 C CA . PHE A 1 101 ? 14.534 7.670 -32.073 1.00 97.06 101 PHE A CA 1
ATOM 799 C C . PHE A 1 101 ? 16.000 8.026 -31.865 1.00 97.06 101 PHE A C 1
ATOM 801 O O . PHE A 1 101 ? 16.434 8.330 -30.756 1.00 97.06 101 PHE A O 1
ATOM 808 N N . PHE A 1 102 ? 16.759 7.972 -32.950 1.00 96.44 102 PHE A N 1
ATOM 809 C CA . PHE A 1 102 ? 18.089 8.554 -33.023 1.00 96.44 102 PHE A CA 1
ATOM 810 C C . PHE A 1 102 ? 18.068 9.576 -34.150 1.00 96.44 102 PHE A C 1
ATOM 812 O O . PHE A 1 102 ? 17.693 9.228 -35.269 1.00 96.44 102 PHE A O 1
ATOM 819 N N . ASP A 1 103 ? 18.459 10.814 -33.860 1.00 95.69 103 ASP A N 1
ATOM 820 C CA . ASP A 1 103 ? 18.478 11.916 -34.828 1.00 95.69 103 ASP A CA 1
ATOM 821 C C . ASP A 1 103 ? 17.105 12.107 -35.511 1.00 95.69 103 ASP A C 1
ATOM 823 O O . ASP A 1 103 ? 17.002 12.291 -36.724 1.00 95.69 103 ASP A O 1
ATOM 827 N N . SER A 1 104 ? 16.032 11.999 -34.716 1.00 95.50 104 SER A N 1
ATOM 828 C CA . SER A 1 104 ? 14.624 12.035 -35.147 1.00 95.50 104 SER A CA 1
ATOM 829 C C . SER A 1 104 ? 14.180 10.902 -36.097 1.00 95.50 104 SER A C 1
ATOM 831 O O . SER A 1 104 ? 13.054 10.928 -36.599 1.00 95.50 104 SER A O 1
ATOM 833 N N . GLU A 1 105 ? 15.008 9.876 -36.330 1.00 96.00 105 GLU A N 1
ATOM 834 C CA . GLU A 1 105 ? 14.645 8.672 -37.088 1.00 96.00 105 GLU A CA 1
ATOM 835 C C . GLU A 1 105 ? 14.365 7.489 -36.147 1.00 96.00 105 GLU A C 1
ATOM 837 O O . GLU A 1 105 ? 15.160 7.158 -35.264 1.00 96.00 105 GLU A O 1
ATOM 842 N N . GLN A 1 106 ? 13.221 6.822 -36.335 1.00 95.75 106 GLN A N 1
ATOM 843 C CA . GLN A 1 106 ? 12.848 5.664 -35.524 1.00 95.75 106 GLN A CA 1
ATOM 844 C C . GLN A 1 106 ? 13.754 4.468 -35.833 1.00 95.75 106 GLN A C 1
ATOM 846 O O . GLN A 1 106 ? 13.865 4.040 -36.984 1.00 95.75 106 GLN A O 1
ATOM 851 N N . ILE A 1 107 ? 14.331 3.855 -34.798 1.00 95.06 107 ILE A N 1
ATOM 852 C CA . ILE A 1 107 ? 15.209 2.695 -34.990 1.00 95.06 107 ILE A CA 1
ATOM 853 C C . ILE A 1 107 ? 14.423 1.461 -35.481 1.00 95.06 107 ILE A C 1
ATOM 855 O O . ILE A 1 107 ? 13.265 1.264 -35.099 1.00 95.06 107 ILE A O 1
ATOM 859 N N . PRO A 1 108 ? 15.043 0.539 -36.243 1.00 92.56 108 PRO A N 1
ATOM 860 C CA . PRO A 1 108 ? 14.350 -0.641 -36.769 1.00 92.56 108 PRO A CA 1
ATOM 861 C C . PRO A 1 108 ? 13.732 -1.559 -35.703 1.00 92.56 108 PRO A C 1
ATOM 863 O O . PRO A 1 108 ? 12.728 -2.216 -35.983 1.00 92.56 108 PRO A O 1
ATOM 866 N N . GLN A 1 109 ? 14.314 -1.599 -34.497 1.00 91.81 109 GLN A N 1
ATOM 867 C CA . GLN A 1 109 ? 13.820 -2.402 -33.370 1.00 91.81 109 GLN A CA 1
ATOM 868 C C . GLN A 1 109 ? 12.691 -1.746 -32.576 1.00 91.81 109 GLN A C 1
ATOM 870 O O . GLN A 1 109 ? 12.081 -2.374 -31.718 1.00 91.81 109 GLN A O 1
ATOM 875 N N . SER A 1 110 ? 12.375 -0.494 -32.879 1.00 95.25 110 SER A N 1
ATOM 876 C CA . SER A 1 110 ? 11.273 0.228 -32.271 1.00 95.25 110 SER A CA 1
ATOM 877 C C . SER A 1 110 ? 9.987 0.035 -33.094 1.00 95.25 110 SER A C 1
ATOM 879 O O . SER A 1 110 ? 10.053 -0.116 -34.325 1.00 95.25 110 SER A O 1
ATOM 881 N N . PRO A 1 111 ? 8.798 0.016 -32.466 1.00 97.25 111 PRO A N 1
ATOM 882 C CA . PRO A 1 111 ? 8.556 0.076 -31.019 1.00 97.25 111 PRO A CA 1
ATOM 883 C C . PRO A 1 111 ? 8.850 -1.223 -30.275 1.00 97.25 111 PRO A C 1
ATOM 885 O O . PRO A 1 111 ? 8.744 -2.303 -30.850 1.00 97.25 111 PRO A O 1
ATOM 888 N N . VAL A 1 112 ? 9.092 -1.115 -28.969 1.00 96.62 112 VAL A N 1
ATOM 889 C CA . VAL A 1 112 ? 9.076 -2.242 -28.021 1.00 96.62 112 VAL A CA 1
ATOM 890 C C . VAL A 1 112 ? 7.966 -2.049 -26.985 1.00 96.62 112 VAL A C 1
ATOM 892 O O . VAL A 1 112 ? 7.473 -0.939 -26.796 1.00 96.62 112 VAL A O 1
ATOM 895 N N . ARG A 1 113 ? 7.526 -3.125 -26.325 1.00 97.19 113 ARG A N 1
ATOM 896 C CA . ARG A 1 113 ? 6.469 -3.071 -25.302 1.00 97.19 113 ARG A CA 1
ATOM 897 C C . ARG A 1 113 ? 7.062 -3.146 -23.905 1.00 97.19 113 ARG A C 1
ATOM 899 O O . ARG A 1 113 ? 7.993 -3.913 -23.673 1.00 97.19 113 ARG A O 1
ATOM 906 N N . ILE A 1 114 ? 6.475 -2.413 -22.972 1.00 96.56 114 ILE A N 1
ATOM 907 C CA . ILE A 1 114 ? 6.806 -2.471 -21.546 1.00 96.56 114 ILE A CA 1
ATOM 908 C C . ILE A 1 114 ? 5.514 -2.768 -20.796 1.00 96.56 114 ILE A C 1
ATOM 910 O O . ILE A 1 114 ? 4.483 -2.175 -21.098 1.00 96.56 114 ILE A O 1
ATOM 914 N N . GLN A 1 115 ? 5.544 -3.689 -19.839 1.00 97.00 115 GLN A N 1
ATOM 915 C CA . GLN A 1 115 ? 4.379 -4.000 -19.018 1.00 97.00 115 GLN A CA 1
ATOM 916 C C . GLN A 1 115 ? 4.591 -3.492 -17.596 1.00 97.00 115 GLN A C 1
ATOM 918 O O . GLN A 1 115 ? 5.522 -3.909 -16.912 1.00 97.00 115 GLN A O 1
ATOM 923 N N . VAL A 1 116 ? 3.691 -2.624 -17.148 1.00 97.06 116 VAL A N 1
ATOM 924 C CA . VAL A 1 116 ? 3.565 -2.245 -15.745 1.00 97.06 116 VAL A CA 1
ATOM 925 C C . VAL A 1 116 ? 2.576 -3.211 -15.103 1.00 97.06 116 VAL A C 1
ATOM 927 O O . VAL A 1 116 ? 1.426 -3.300 -15.533 1.00 97.06 116 VAL A O 1
ATOM 930 N N . VAL A 1 117 ? 3.024 -3.975 -14.113 1.00 97.19 117 VAL A N 1
ATOM 931 C CA . VAL A 1 117 ? 2.194 -4.922 -13.357 1.00 97.19 117 VAL A CA 1
ATOM 932 C C . VAL A 1 117 ? 1.851 -4.359 -11.987 1.00 97.19 117 VAL A C 1
ATOM 934 O O . VAL A 1 117 ? 2.539 -3.475 -11.479 1.00 97.19 117 VAL A O 1
ATOM 937 N N . GLU A 1 118 ? 0.788 -4.883 -11.382 1.00 97.75 118 GLU A N 1
ATOM 938 C CA . GLU A 1 118 ? 0.400 -4.512 -10.023 1.00 97.75 118 GLU A CA 1
ATOM 939 C C . GLU A 1 118 ? 1.554 -4.708 -9.031 1.00 97.75 118 GLU A C 1
ATOM 941 O O . GLU A 1 118 ? 2.312 -5.680 -9.109 1.00 97.75 118 GLU A O 1
ATOM 946 N N . ARG A 1 119 ? 1.689 -3.773 -8.088 1.00 96.88 119 ARG A N 1
ATOM 947 C CA . ARG A 1 119 ? 2.761 -3.807 -7.088 1.00 96.88 119 ARG A CA 1
ATOM 948 C C . ARG A 1 119 ? 2.604 -4.979 -6.118 1.00 96.88 119 ARG A C 1
ATOM 950 O O . ARG A 1 119 ? 1.541 -5.187 -5.534 1.00 96.88 119 ARG A O 1
ATOM 957 N N . ARG A 1 120 ? 3.688 -5.705 -5.837 1.00 96.75 120 ARG A N 1
ATOM 958 C CA . ARG A 1 120 ? 3.673 -6.802 -4.854 1.00 96.75 120 ARG A CA 1
ATOM 959 C C . ARG A 1 120 ? 3.872 -6.281 -3.434 1.00 96.75 120 ARG A C 1
ATOM 961 O O . ARG A 1 120 ? 4.961 -6.302 -2.862 1.00 96.75 120 ARG A O 1
ATOM 968 N N . CYS A 1 121 ? 2.782 -5.790 -2.848 1.00 96.94 121 CYS A N 1
ATOM 969 C CA . CYS A 1 121 ? 2.775 -5.217 -1.500 1.00 96.94 121 CYS A CA 1
ATOM 970 C C . CYS A 1 121 ? 3.114 -6.219 -0.384 1.00 96.94 121 CYS A C 1
ATOM 972 O O . CYS A 1 121 ? 3.495 -5.805 0.710 1.00 96.94 121 CYS A O 1
ATOM 974 N N . ASP A 1 122 ? 2.983 -7.520 -0.632 1.00 95.00 122 ASP A N 1
ATOM 975 C CA . ASP A 1 122 ? 3.370 -8.591 0.286 1.00 95.00 122 ASP A CA 1
ATOM 976 C C . ASP A 1 122 ? 4.892 -8.711 0.449 1.00 95.00 122 ASP A C 1
ATOM 978 O O . ASP A 1 122 ? 5.354 -9.044 1.540 1.00 95.00 122 ASP A O 1
ATOM 982 N N . LEU A 1 123 ? 5.662 -8.390 -0.597 1.00 94.69 123 LEU A N 1
ATOM 983 C CA . LEU A 1 123 ? 7.126 -8.360 -0.549 1.00 94.69 123 LEU A CA 1
ATOM 984 C C . LEU A 1 123 ? 7.644 -7.106 0.159 1.00 94.69 123 LEU A C 1
ATOM 986 O O . LEU A 1 123 ? 8.549 -7.197 0.986 1.00 94.69 123 LEU A O 1
ATOM 990 N N . ASP A 1 124 ? 7.043 -5.948 -0.130 1.00 94.50 124 ASP A N 1
ATOM 991 C CA . ASP A 1 124 ? 7.416 -4.677 0.502 1.00 94.50 124 ASP A CA 1
ATOM 992 C C . ASP A 1 124 ? 6.987 -4.626 1.987 1.00 94.50 124 ASP A C 1
ATOM 994 O O . ASP A 1 124 ? 7.668 -4.026 2.821 1.00 94.50 124 ASP A O 1
ATOM 998 N N . PHE A 1 125 ? 5.863 -5.265 2.338 1.00 95.56 125 PHE A N 1
ATOM 999 C CA . PHE A 1 125 ? 5.284 -5.259 3.686 1.00 95.56 125 PHE A CA 1
ATOM 1000 C C . PHE A 1 125 ? 4.900 -6.676 4.154 1.00 95.56 125 PHE A C 1
ATOM 1002 O O . PHE A 1 125 ? 3.709 -6.987 4.319 1.00 95.56 125 PHE A O 1
ATOM 1009 N N . PRO A 1 126 ? 5.889 -7.545 4.434 1.00 95.38 126 PRO A N 1
ATOM 1010 C CA . PRO A 1 126 ? 5.641 -8.943 4.759 1.00 95.38 126 PRO A CA 1
ATOM 1011 C C . PRO A 1 126 ? 4.762 -9.092 6.003 1.00 95.38 126 PRO A C 1
ATOM 1013 O O . PRO A 1 126 ? 5.016 -8.516 7.063 1.00 95.38 126 PRO A O 1
ATOM 1016 N N . GLY A 1 127 ? 3.689 -9.875 5.862 1.00 93.50 127 GLY A N 1
ATOM 1017 C CA . GLY A 1 127 ? 2.744 -10.177 6.941 1.00 93.50 127 GLY A CA 1
ATOM 1018 C C . GLY A 1 127 ? 1.740 -9.068 7.274 1.00 93.50 127 GLY A C 1
ATOM 1019 O O . GLY A 1 127 ? 0.922 -9.259 8.172 1.00 93.50 127 GLY A O 1
ATOM 1020 N N . GLN A 1 128 ? 1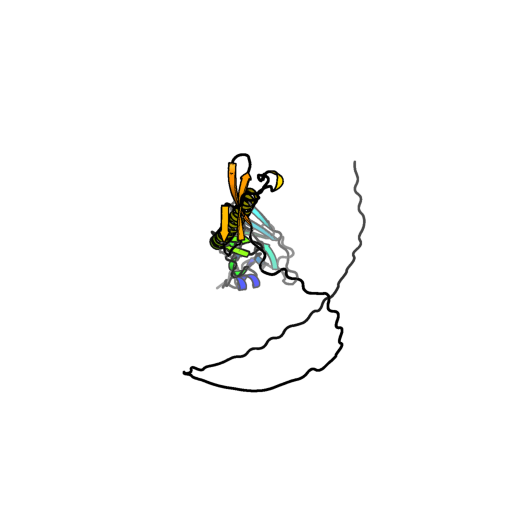.742 -7.934 6.563 1.00 94.88 128 GLN A N 1
ATOM 1021 C CA . GLN A 1 128 ? 0.815 -6.828 6.838 1.00 94.88 128 GLN A CA 1
ATOM 1022 C C . GLN A 1 128 ? -0.508 -6.895 6.062 1.00 94.88 128 GLN A C 1
ATOM 1024 O O . GLN A 1 128 ? -1.290 -5.961 6.168 1.00 94.88 128 GLN A O 1
ATOM 1029 N N . LYS A 1 129 ? -0.785 -7.960 5.292 1.00 94.94 129 LYS A N 1
ATOM 1030 C CA . LYS A 1 129 ? -2.029 -8.115 4.499 1.00 94.94 129 LYS A CA 1
ATOM 1031 C C . LYS A 1 129 ? -2.382 -6.863 3.663 1.00 94.94 129 LYS A C 1
ATOM 1033 O O . LYS A 1 129 ? -3.549 -6.473 3.568 1.00 94.94 129 LYS A O 1
ATOM 1038 N N . ARG A 1 130 ? -1.366 -6.206 3.096 1.00 96.56 130 ARG A N 1
ATOM 1039 C CA . ARG A 1 130 ? -1.545 -5.067 2.192 1.00 96.56 130 ARG A CA 1
ATOM 1040 C C . ARG A 1 130 ? -1.776 -5.562 0.766 1.00 96.56 130 ARG A C 1
ATOM 1042 O O . ARG A 1 130 ? -1.201 -6.569 0.365 1.00 96.56 130 ARG A O 1
ATOM 1049 N N . THR A 1 131 ? -2.598 -4.844 0.019 1.00 97.31 131 THR A N 1
ATOM 1050 C CA . THR A 1 131 ? -2.907 -5.092 -1.391 1.00 97.31 131 THR A CA 1
AT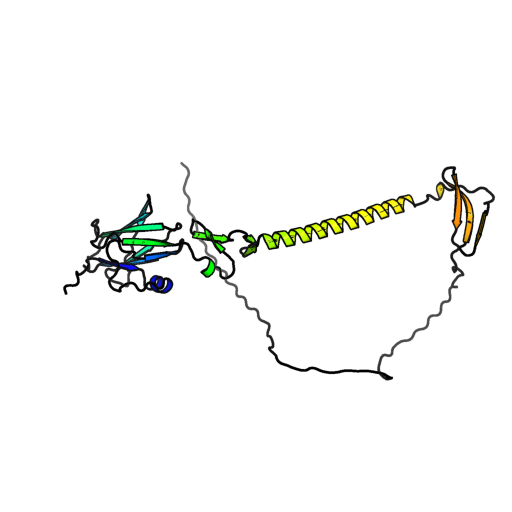OM 1051 C C . THR A 1 131 ? -2.608 -3.838 -2.203 1.00 97.31 131 THR A C 1
ATOM 1053 O O . THR A 1 131 ? -2.726 -2.723 -1.682 1.00 97.31 131 THR A O 1
ATOM 1056 N N . ALA A 1 132 ? -2.212 -4.017 -3.463 1.00 97.31 132 ALA A N 1
ATOM 1057 C CA . ALA A 1 132 ? -1.974 -2.900 -4.367 1.00 97.31 132 ALA A CA 1
ATOM 1058 C C . ALA A 1 132 ? -3.262 -2.110 -4.608 1.00 97.31 132 ALA A C 1
ATOM 1060 O O . ALA A 1 132 ? -4.342 -2.686 -4.757 1.00 97.31 132 ALA A O 1
ATOM 1061 N N . THR A 1 133 ? -3.145 -0.790 -4.631 1.00 97.06 133 THR A N 1
ATOM 1062 C CA . THR A 1 133 ? -4.188 0.111 -5.114 1.00 97.06 133 THR A CA 1
ATOM 1063 C C . THR A 1 133 ? -4.006 0.365 -6.613 1.00 97.06 133 THR A C 1
ATOM 1065 O O . THR A 1 133 ? -2.977 0.024 -7.198 1.00 97.06 133 THR A O 1
ATOM 1068 N N . ALA A 1 134 ? -5.008 0.958 -7.267 1.00 96.19 134 ALA A N 1
ATOM 1069 C CA . ALA A 1 134 ? -4.964 1.208 -8.712 1.00 96.19 134 ALA A CA 1
ATOM 1070 C C . ALA A 1 134 ? -3.797 2.123 -9.141 1.00 96.19 134 ALA A C 1
ATOM 1072 O O . ALA A 1 134 ? -3.319 2.006 -10.262 1.00 96.19 134 ALA A O 1
ATOM 1073 N N . ASP A 1 135 ? -3.331 2.987 -8.242 1.00 96.12 135 ASP A N 1
ATOM 1074 C CA . ASP A 1 135 ? -2.193 3.903 -8.376 1.00 96.12 135 ASP A CA 1
ATOM 1075 C C . ASP A 1 135 ? -0.856 3.303 -7.891 1.00 96.12 135 ASP A C 1
ATOM 1077 O O . ASP A 1 135 ? 0.139 4.011 -7.759 1.00 96.12 135 ASP A O 1
ATOM 1081 N N . GLY A 1 136 ? -0.809 2.005 -7.572 1.00 95.94 136 GLY A N 1
ATOM 1082 C CA . GLY A 1 136 ? 0.425 1.337 -7.148 1.00 95.94 136 GLY A CA 1
ATOM 1083 C C . GLY A 1 136 ? 0.858 1.619 -5.711 1.00 95.94 136 GLY A C 1
ATOM 1084 O O . GLY A 1 136 ? 1.951 1.219 -5.294 1.00 95.94 136 GLY A O 1
ATOM 1085 N N . GLY A 1 137 ? 0.006 2.283 -4.930 1.00 96.81 137 GLY A N 1
ATOM 1086 C CA . GLY A 1 137 ? 0.115 2.332 -3.479 1.00 96.81 137 GLY A CA 1
ATOM 1087 C C . GLY A 1 137 ? -0.162 0.967 -2.838 1.00 96.81 137 GLY A C 1
ATOM 1088 O O . GLY A 1 137 ? -0.686 0.047 -3.461 1.00 96.81 137 GLY A O 1
ATOM 1089 N N . CYS A 1 138 ? 0.191 0.824 -1.560 1.00 97.56 138 CYS A N 1
ATOM 1090 C CA . CYS A 1 138 ? -0.083 -0.386 -0.783 1.00 97.56 138 CYS A CA 1
ATOM 1091 C C . CYS A 1 138 ? -1.029 -0.067 0.373 1.00 97.56 138 CYS A C 1
ATOM 1093 O O . CYS A 1 138 ? -0.592 0.436 1.413 1.00 97.56 138 CYS A O 1
ATOM 1095 N N . ALA A 1 139 ? -2.310 -0.393 0.212 1.00 97.31 139 ALA A N 1
ATOM 1096 C CA . ALA A 1 139 ? -3.346 -0.180 1.221 1.00 97.31 139 ALA A CA 1
ATOM 1097 C C . ALA A 1 139 ? -3.736 -1.491 1.915 1.00 97.31 139 ALA A C 1
ATOM 1099 O O . ALA A 1 139 ? -3.356 -2.578 1.486 1.00 97.31 139 ALA A O 1
ATOM 1100 N N . CYS A 1 140 ? -4.482 -1.409 3.015 1.00 97.75 140 CYS A N 1
ATOM 1101 C CA . CYS A 1 140 ? -5.018 -2.602 3.663 1.00 97.75 140 CYS A CA 1
ATOM 1102 C C . CYS A 1 140 ? -6.071 -3.270 2.778 1.00 97.75 140 CYS A C 1
ATOM 1104 O O . CYS A 1 140 ? -6.986 -2.598 2.304 1.00 97.75 140 CYS A O 1
ATOM 1106 N N . GLY A 1 141 ? -5.939 -4.585 2.578 1.00 95.81 141 GLY A N 1
ATOM 1107 C CA . GLY A 1 141 ? -6.882 -5.347 1.764 1.00 95.81 141 GLY A CA 1
ATOM 1108 C C . GLY A 1 141 ? -8.292 -5.371 2.351 1.00 95.81 141 GLY A C 1
ATOM 1109 O O . GLY A 1 141 ? -8.508 -5.014 3.513 1.00 95.81 141 GLY A O 1
ATOM 1110 N N . GLU A 1 142 ? -9.254 -5.836 1.555 1.00 95.38 142 GLU A N 1
ATOM 1111 C CA . GLU A 1 142 ? -10.665 -5.907 1.945 1.00 95.38 142 GLU A CA 1
ATOM 1112 C C . GLU A 1 142 ? -10.858 -6.540 3.336 1.00 95.38 142 GLU A C 1
ATOM 1114 O O . GLU A 1 142 ? -10.247 -7.554 3.681 1.00 95.38 142 GLU A O 1
ATOM 1119 N N . GLY A 1 143 ? -11.689 -5.905 4.169 1.00 94.69 143 GLY A N 1
ATOM 1120 C CA . GLY A 1 143 ? -11.940 -6.345 5.547 1.00 94.69 143 GLY A CA 1
ATOM 1121 C C . GLY A 1 143 ? -10.826 -6.023 6.551 1.00 94.69 143 GLY A C 1
ATOM 1122 O O . GLY A 1 143 ? -10.899 -6.467 7.698 1.00 94.69 143 GLY A O 1
ATOM 1123 N N . ASN A 1 144 ? -9.811 -5.251 6.158 1.00 96.75 144 ASN A N 1
ATOM 1124 C CA . ASN A 1 144 ? -8.772 -4.749 7.049 1.00 96.75 144 ASN A CA 1
ATOM 1125 C C . ASN A 1 144 ? -8.772 -3.216 7.050 1.00 96.75 144 ASN A C 1
ATOM 1127 O O . ASN A 1 144 ? -9.093 -2.574 6.055 1.00 96.75 144 ASN A O 1
ATOM 1131 N N . MET A 1 145 ? -8.392 -2.619 8.175 1.00 94.88 145 MET A N 1
ATOM 1132 C CA . MET A 1 145 ? -8.263 -1.171 8.328 1.00 94.88 145 MET A CA 1
ATOM 1133 C C . MET A 1 145 ? -6.868 -0.800 8.824 1.00 94.88 145 MET A C 1
ATOM 1135 O O . MET A 1 145 ? -6.271 -1.530 9.619 1.00 94.88 145 MET A O 1
ATOM 1139 N N . GLU A 1 146 ? -6.348 0.337 8.365 1.00 96.19 146 GLU A N 1
ATOM 1140 C CA . GLU A 1 146 ? -5.031 0.821 8.771 1.00 96.19 146 GLU A CA 1
ATOM 1141 C C . GLU A 1 146 ? -5.104 1.528 10.128 1.00 96.19 146 GLU A C 1
ATOM 1143 O O . GLU A 1 146 ? -5.810 2.521 10.304 1.00 96.19 146 GLU A O 1
ATOM 1148 N N . ILE A 1 147 ? -4.349 1.024 11.104 1.00 95.12 147 ILE A N 1
ATOM 1149 C CA . ILE A 1 147 ? -4.187 1.636 12.423 1.00 95.12 147 ILE A CA 1
ATOM 1150 C C . ILE A 1 147 ? -2.690 1.724 12.709 1.00 95.12 147 ILE A C 1
ATOM 1152 O O . ILE A 1 147 ? -2.015 0.707 12.864 1.00 95.12 147 ILE A O 1
ATOM 1156 N N . ARG A 1 148 ? -2.164 2.954 12.792 1.00 94.19 148 ARG A N 1
ATOM 1157 C CA . ARG A 1 148 ? -0.733 3.231 13.041 1.00 94.19 148 ARG A CA 1
ATOM 1158 C C . ARG A 1 148 ? 0.204 2.479 12.080 1.00 94.19 148 ARG A C 1
ATOM 1160 O O . ARG A 1 148 ? 1.187 1.881 12.513 1.00 94.19 148 ARG A O 1
ATOM 1167 N N . GLY A 1 149 ? -0.127 2.466 10.789 1.00 92.44 149 GLY A N 1
ATOM 1168 C CA . GLY A 1 149 ? 0.695 1.826 9.757 1.00 92.44 149 GLY A CA 1
ATOM 1169 C C . GLY A 1 149 ? 0.580 0.300 9.682 1.00 92.44 149 GLY A C 1
ATOM 1170 O O . GLY A 1 149 ? 1.289 -0.316 8.892 1.00 92.44 149 GLY A O 1
ATOM 1171 N N . LYS A 1 150 ? -0.292 -0.335 10.478 1.00 94.88 150 LYS A N 1
ATOM 1172 C CA . LYS A 1 150 ? -0.558 -1.780 10.413 1.00 94.88 150 LYS A CA 1
ATOM 1173 C C . LYS A 1 150 ? -1.991 -2.038 9.979 1.00 94.88 150 LYS A C 1
ATOM 1175 O O . LYS A 1 150 ? -2.905 -1.364 10.450 1.00 94.88 150 LYS A O 1
ATOM 1180 N N . CYS A 1 151 ? -2.189 -3.053 9.148 1.00 97.00 151 CYS A N 1
ATOM 1181 C CA . CYS A 1 151 ? -3.525 -3.515 8.806 1.00 97.00 151 CYS A CA 1
ATOM 1182 C C . CYS A 1 151 ? -4.046 -4.456 9.884 1.00 97.00 151 CYS A C 1
ATOM 1184 O O . CYS A 1 151 ? -3.416 -5.461 10.217 1.00 97.00 151 CYS A O 1
ATOM 1186 N N . VAL A 1 152 ? -5.202 -4.107 10.434 1.00 95.88 152 VAL A N 1
ATOM 1187 C CA . VAL A 1 152 ? -5.909 -4.898 11.438 1.00 95.88 152 VAL A CA 1
ATOM 1188 C C . VAL A 1 152 ? -7.238 -5.333 10.847 1.00 95.88 152 VAL A C 1
ATOM 1190 O O . VAL A 1 152 ? -7.939 -4.533 10.230 1.00 95.88 152 VAL A O 1
ATOM 1193 N N . GLU A 1 153 ? -7.596 -6.596 11.049 1.00 96.50 153 GLU A N 1
ATOM 1194 C CA . GLU A 1 153 ? -8.869 -7.133 10.581 1.00 96.50 153 GLU A CA 1
ATOM 1195 C C . GLU A 1 153 ? -10.035 -6.414 11.275 1.00 96.50 153 GLU A C 1
ATOM 1197 O O . GLU A 1 153 ? -10.077 -6.299 12.507 1.00 96.50 153 GLU A O 1
ATOM 1202 N N . SER A 1 154 ? -10.999 -5.926 10.495 1.00 95.00 154 SER A N 1
ATOM 1203 C CA . SER A 1 154 ? -12.137 -5.159 11.011 1.00 95.00 154 SER A CA 1
ATOM 1204 C C . SER A 1 154 ? -12.982 -5.969 12.003 1.00 95.00 154 SER A C 1
ATOM 1206 O O . SER A 1 154 ? -13.559 -5.404 12.933 1.00 95.00 154 SER A O 1
ATOM 1208 N N . THR A 1 155 ? -13.007 -7.298 11.860 1.00 95.12 155 THR A N 1
ATOM 1209 C CA . THR A 1 155 ? -13.679 -8.234 12.776 1.00 95.12 155 THR A CA 1
ATOM 1210 C C . THR A 1 155 ? -13.090 -8.171 14.188 1.00 95.12 155 THR A C 1
ATOM 1212 O O . THR A 1 155 ? -13.835 -8.076 15.164 1.00 95.12 155 THR A O 1
ATOM 1215 N N . ILE A 1 156 ? -11.759 -8.136 14.313 1.00 94.38 156 ILE A N 1
ATOM 1216 C CA . ILE A 1 156 ? -11.054 -8.064 15.599 1.00 94.38 156 ILE A CA 1
ATOM 1217 C C . ILE A 1 156 ? -11.391 -6.746 16.300 1.00 94.38 156 ILE A C 1
ATOM 1219 O O . ILE A 1 156 ? -11.728 -6.741 17.485 1.00 94.38 156 ILE A O 1
ATOM 1223 N N . MET A 1 157 ? -11.374 -5.632 15.564 1.00 93.81 157 MET A N 1
ATOM 1224 C CA . MET A 1 157 ? -11.736 -4.323 16.114 1.00 93.81 157 MET A CA 1
ATOM 1225 C C . MET A 1 157 ? -13.192 -4.282 16.586 1.00 93.81 157 MET A C 1
ATOM 1227 O O . MET A 1 157 ? -13.462 -3.794 17.684 1.00 93.81 157 MET A O 1
ATOM 1231 N N . ALA A 1 158 ? -14.121 -4.846 15.810 1.00 95.19 158 ALA A N 1
ATOM 1232 C CA . ALA A 1 158 ? -15.526 -4.927 16.198 1.00 95.19 158 ALA A CA 1
ATOM 1233 C C . ALA A 1 158 ? -15.719 -5.721 17.504 1.00 95.19 158 ALA A C 1
ATOM 1235 O O . ALA A 1 158 ? -16.478 -5.292 18.378 1.00 95.19 158 ALA A O 1
ATOM 1236 N N . VAL A 1 159 ? -14.995 -6.832 17.683 1.00 97.38 159 VAL A N 1
ATOM 1237 C CA . VAL A 1 159 ? -15.031 -7.632 18.920 1.00 97.38 159 VAL A CA 1
ATOM 1238 C C . VAL A 1 159 ? -14.486 -6.838 20.109 1.00 97.38 159 VAL A C 1
ATOM 1240 O O . VAL A 1 159 ? -15.142 -6.773 21.151 1.00 97.38 159 VAL A O 1
ATOM 1243 N N . VAL A 1 160 ? -13.329 -6.186 19.961 1.00 97.00 160 VAL A N 1
ATOM 1244 C CA . VAL A 1 160 ? -12.709 -5.393 21.039 1.00 97.00 160 VAL A CA 1
ATOM 1245 C C . VAL A 1 160 ? -13.614 -4.235 21.470 1.00 97.00 160 VAL A C 1
ATOM 1247 O O . VAL A 1 160 ? -13.842 -4.044 22.666 1.00 97.00 160 VAL A O 1
ATOM 1250 N N . ILE A 1 161 ? -14.182 -3.497 20.512 1.00 97.00 161 ILE A N 1
ATOM 1251 C CA . ILE A 1 161 ? -15.102 -2.384 20.786 1.00 97.00 161 ILE A CA 1
ATOM 1252 C C . ILE A 1 161 ? -16.374 -2.891 21.477 1.00 97.00 161 ILE A C 1
ATOM 1254 O O . ILE A 1 161 ? -16.835 -2.274 22.438 1.00 97.00 161 ILE A O 1
ATOM 1258 N N . SER A 1 162 ? -16.910 -4.037 21.047 1.00 98.06 162 SER A N 1
ATOM 1259 C CA . SER A 1 162 ? -18.098 -4.641 21.663 1.00 98.06 162 SER A CA 1
ATOM 1260 C C . SER A 1 162 ? -17.853 -5.018 23.126 1.00 98.06 162 SER A C 1
ATOM 1262 O O . SER A 1 162 ? -18.665 -4.695 23.993 1.00 98.06 162 SER A O 1
ATOM 1264 N N . ILE A 1 163 ? -16.709 -5.638 23.433 1.00 98.31 163 ILE A N 1
ATOM 1265 C CA . ILE A 1 163 ? -16.331 -5.985 24.811 1.00 98.31 163 ILE A CA 1
ATOM 1266 C C . ILE A 1 163 ? -16.162 -4.717 25.661 1.00 98.31 163 ILE A C 1
ATOM 1268 O O . ILE A 1 163 ? -16.692 -4.646 26.771 1.00 98.31 163 ILE A O 1
ATOM 1272 N N . ALA A 1 164 ? -15.479 -3.694 25.139 1.00 98.19 164 ALA A N 1
ATOM 1273 C CA . ALA A 1 164 ? -15.289 -2.426 25.843 1.00 98.19 164 ALA A CA 1
ATOM 1274 C C . ALA A 1 164 ? -16.625 -1.723 26.146 1.00 98.19 164 ALA A C 1
ATOM 1276 O O . ALA A 1 164 ? -16.827 -1.233 27.259 1.00 98.19 164 ALA A O 1
ATOM 1277 N N . ALA A 1 165 ? -17.564 -1.730 25.195 1.00 98.38 165 ALA A N 1
ATOM 1278 C CA . ALA A 1 165 ? -18.900 -1.172 25.381 1.00 98.38 165 ALA A CA 1
ATOM 1279 C C . ALA A 1 165 ? -19.689 -1.918 26.471 1.00 98.38 165 ALA A C 1
ATOM 1281 O O . ALA A 1 165 ? -20.291 -1.281 27.336 1.00 98.38 165 ALA A O 1
ATOM 1282 N N . VAL A 1 166 ? -19.642 -3.255 26.489 1.00 98.56 166 VAL A N 1
ATOM 1283 C CA . VAL A 1 166 ? -20.300 -4.069 27.528 1.00 98.56 166 VAL A CA 1
ATOM 1284 C C . VAL A 1 166 ? -19.723 -3.775 28.914 1.00 98.56 166 VAL A C 1
ATOM 1286 O O . VAL A 1 166 ? -20.480 -3.605 29.874 1.00 98.56 166 VAL A O 1
ATOM 1289 N N . ILE A 1 167 ? -18.397 -3.662 29.034 1.00 98.56 167 ILE A N 1
ATOM 1290 C CA . ILE A 1 167 ? -17.737 -3.298 30.296 1.00 98.56 167 ILE A CA 1
ATOM 1291 C C . ILE A 1 167 ? -18.191 -1.907 30.752 1.00 98.56 167 ILE A C 1
ATOM 1293 O O . ILE A 1 167 ? -18.567 -1.739 31.912 1.00 98.56 167 ILE A O 1
ATOM 1297 N N . LEU A 1 168 ? -18.226 -0.925 29.848 1.00 98.56 168 LEU A N 1
ATOM 1298 C CA . LEU A 1 168 ? -18.649 0.440 30.159 1.00 98.56 168 LEU A CA 1
ATOM 1299 C C . LEU A 1 168 ? -20.107 0.493 30.634 1.00 98.56 168 LEU A C 1
ATOM 1301 O O . LEU A 1 168 ? -20.392 1.100 31.666 1.00 98.56 168 LEU A O 1
ATOM 1305 N N . VAL A 1 169 ? -21.022 -0.196 29.946 1.00 98.62 169 VAL A N 1
ATOM 1306 C CA . VAL A 1 169 ? -22.432 -0.298 30.358 1.00 98.62 169 VAL A CA 1
ATOM 1307 C C . VAL A 1 169 ? -22.556 -0.971 31.726 1.00 98.62 169 VAL A C 1
ATOM 1309 O O . VAL A 1 169 ? -23.327 -0.514 32.569 1.00 98.62 169 VAL A O 1
ATOM 1312 N N . THR A 1 170 ? -21.762 -2.012 31.986 1.00 98.56 170 THR A N 1
ATOM 1313 C CA . THR A 1 170 ? -21.751 -2.707 33.281 1.00 98.56 170 THR A CA 1
ATOM 1314 C C . THR A 1 170 ? -21.274 -1.783 34.403 1.00 98.56 170 THR A C 1
ATOM 1316 O O . THR A 1 170 ? -21.913 -1.716 35.454 1.00 98.56 170 THR A O 1
ATOM 1319 N N . ILE A 1 171 ? -20.198 -1.018 34.180 1.00 98.62 171 ILE A N 1
ATOM 1320 C CA . ILE A 1 171 ? -19.688 -0.028 35.141 1.00 98.62 171 ILE A CA 1
ATOM 1321 C C . ILE A 1 171 ? -20.751 1.039 35.418 1.00 98.62 171 ILE A C 1
ATOM 1323 O O . ILE A 1 171 ? -21.057 1.301 36.582 1.00 98.62 171 ILE A O 1
ATOM 1327 N N . LEU A 1 172 ? -21.365 1.606 34.374 1.00 98.44 172 LEU A N 1
ATOM 1328 C CA . LEU A 1 172 ? -22.435 2.596 34.520 1.00 98.44 172 LEU A CA 1
ATOM 1329 C C . LEU A 1 172 ? -23.639 2.031 35.281 1.00 98.44 172 LEU A C 1
ATOM 1331 O O . LEU A 1 172 ? -24.170 2.707 36.160 1.00 98.44 172 LEU A O 1
ATOM 1335 N N . GLY A 1 173 ? -24.036 0.787 35.005 1.00 98.56 173 GLY A N 1
ATOM 1336 C CA . GLY A 1 173 ? -25.108 0.100 35.721 1.00 98.56 173 GLY A CA 1
ATOM 1337 C C . GLY A 1 173 ? -24.804 -0.067 37.211 1.00 98.56 173 GLY A C 1
ATOM 1338 O O . GLY A 1 173 ? -25.636 0.270 38.054 1.00 98.56 173 GLY A O 1
ATOM 1339 N N . VAL A 1 174 ? -23.593 -0.511 37.561 1.00 98.44 174 VAL A N 1
ATOM 1340 C CA . VAL A 1 174 ? -23.159 -0.643 38.963 1.00 98.44 174 VAL A CA 1
ATOM 1341 C C . VAL A 1 174 ? -23.100 0.720 39.657 1.00 98.44 174 VAL A C 1
ATOM 1343 O O . VAL A 1 174 ? -23.576 0.853 40.787 1.00 98.44 174 VAL A O 1
ATOM 1346 N N . CYS A 1 175 ? -22.559 1.742 38.991 1.00 98.25 175 CYS A N 1
ATOM 1347 C CA . CYS A 1 175 ? -22.538 3.113 39.497 1.00 98.25 175 CYS A CA 1
ATOM 1348 C C . CYS A 1 175 ? -23.955 3.648 39.731 1.00 98.25 175 CYS A C 1
ATOM 1350 O O . CYS A 1 175 ? -24.219 4.214 40.790 1.00 98.25 175 CYS A O 1
ATOM 1352 N N . TYR A 1 176 ? -24.880 3.414 38.797 1.00 98.31 176 TYR A N 1
ATOM 1353 C CA . TYR A 1 176 ? -26.277 3.825 38.914 1.00 98.31 176 TYR A CA 1
ATOM 1354 C C . TYR A 1 176 ? -26.985 3.133 40.085 1.00 98.31 176 TYR A C 1
ATOM 1356 O O . TYR A 1 176 ? -27.645 3.798 40.883 1.00 98.31 176 TYR A O 1
ATOM 1364 N N . VAL A 1 177 ? -26.813 1.816 40.244 1.00 97.88 177 VAL A N 1
ATOM 1365 C CA . VAL A 1 177 ? -27.388 1.070 41.376 1.00 97.88 177 VAL A CA 1
ATOM 1366 C C . VAL A 1 177 ? -26.826 1.579 42.700 1.00 97.88 177 VAL A C 1
ATOM 1368 O O . VAL A 1 177 ? -27.591 1.818 43.631 1.00 97.88 177 VAL A O 1
ATOM 1371 N N . ARG A 1 178 ? -25.511 1.809 42.794 1.00 97.00 178 ARG A N 1
ATOM 1372 C CA . ARG A 1 178 ? -24.906 2.377 44.008 1.00 97.00 178 ARG A CA 1
ATOM 1373 C C . ARG A 1 178 ? -25.417 3.777 44.314 1.00 97.00 178 ARG A C 1
ATOM 1375 O O . ARG A 1 178 ? -25.748 4.052 45.462 1.00 97.00 178 ARG A O 1
ATOM 1382 N N . TYR A 1 179 ? -25.518 4.631 43.301 1.00 96.69 179 TYR A N 1
ATOM 1383 C CA . TYR A 1 179 ? -26.082 5.968 43.446 1.00 96.69 179 TYR A CA 1
ATOM 1384 C C . TYR A 1 179 ? -27.528 5.911 43.955 1.00 96.69 179 TYR A C 1
ATOM 1386 O O . TYR A 1 179 ? -27.885 6.606 44.906 1.00 96.69 179 TYR A O 1
ATOM 1394 N N . ARG A 1 180 ? -28.353 5.033 43.375 1.00 96.44 180 ARG A N 1
ATOM 1395 C CA . ARG A 1 180 ? -29.743 4.851 43.798 1.00 96.44 180 ARG A CA 1
ATOM 1396 C C . ARG A 1 180 ? -29.844 4.299 45.217 1.00 96.44 180 ARG A C 1
ATOM 1398 O O . ARG A 1 180 ? -30.683 4.769 45.976 1.00 96.44 180 ARG A O 1
ATOM 1405 N N . ASN A 1 181 ? -28.987 3.352 45.590 1.00 95.00 181 ASN A N 1
ATOM 1406 C CA . ASN A 1 181 ? -28.941 2.827 46.953 1.00 95.00 181 ASN A CA 1
ATOM 1407 C C . ASN A 1 181 ? -28.567 3.924 47.953 1.00 95.00 181 ASN A C 1
ATOM 1409 O O . ASN A 1 181 ? -29.247 4.058 48.958 1.00 95.00 181 ASN A O 1
ATOM 1413 N N . HIS A 1 182 ? -27.595 4.781 47.629 1.00 94.25 182 HIS A N 1
ATOM 1414 C CA . HIS A 1 182 ? -27.251 5.925 48.475 1.00 94.25 182 HIS A CA 1
ATOM 1415 C C . HIS A 1 182 ? -28.436 6.884 48.666 1.00 94.25 182 HIS A C 1
ATOM 1417 O O . HIS A 1 182 ? -28.698 7.341 49.773 1.00 94.25 182 HIS A O 1
ATOM 1423 N N . LYS A 1 183 ? -29.200 7.163 47.601 1.00 93.25 183 LYS A N 1
ATOM 1424 C CA . LYS A 1 183 ? -30.409 7.997 47.694 1.00 93.25 183 LYS A CA 1
ATOM 1425 C C . LYS A 1 183 ? -31.536 7.337 48.481 1.00 93.25 183 LYS A C 1
ATOM 1427 O O . LYS A 1 183 ? -32.251 8.019 49.207 1.00 93.25 183 LYS A O 1
ATOM 1432 N N . ASN A 1 184 ? -31.683 6.022 48.364 1.00 92.19 184 ASN A N 1
ATOM 1433 C CA . ASN A 1 184 ? -32.624 5.281 49.191 1.00 92.19 184 ASN A CA 1
ATOM 1434 C C . ASN A 1 184 ? -32.209 5.334 50.665 1.00 92.19 184 ASN A C 1
ATOM 1436 O O . ASN A 1 184 ? -33.063 5.583 51.505 1.00 92.19 184 ASN A O 1
ATOM 1440 N N . ASP A 1 185 ? -30.921 5.177 50.974 1.00 91.31 185 ASP A N 1
ATOM 1441 C CA . ASP A 1 185 ? -30.392 5.262 52.339 1.00 91.31 185 ASP A CA 1
ATOM 1442 C C . ASP A 1 185 ? -30.587 6.661 52.945 1.00 91.31 185 ASP A C 1
ATOM 1444 O O . ASP A 1 185 ? -30.937 6.774 54.119 1.00 91.31 185 ASP A O 1
ATOM 1448 N N . GLU A 1 186 ? -30.453 7.725 52.143 1.00 90.50 186 GLU A N 1
ATOM 1449 C CA . GLU A 1 186 ? -30.800 9.095 52.552 1.00 90.50 186 GLU A CA 1
ATOM 1450 C C . GLU A 1 186 ? -32.285 9.226 52.943 1.00 90.50 186 GLU A C 1
ATOM 1452 O O . GLU A 1 186 ? -32.590 9.895 53.926 1.00 90.50 186 GLU A O 1
ATOM 1457 N N . MET A 1 187 ? -33.216 8.554 52.248 1.00 86.38 187 MET A N 1
ATOM 1458 C CA . MET A 1 187 ? -34.645 8.578 52.620 1.00 86.38 187 MET A CA 1
ATOM 1459 C C . MET A 1 187 ? -34.939 7.884 53.957 1.00 86.38 187 MET A C 1
ATOM 1461 O O . MET A 1 187 ? -35.944 8.195 54.593 1.00 86.38 187 MET A O 1
ATOM 1465 N N . TRP A 1 188 ? -34.084 6.956 54.397 1.00 86.12 188 TRP A N 1
ATOM 1466 C CA . TRP A 1 188 ? -34.219 6.285 55.694 1.00 86.12 188 TRP A CA 1
ATOM 1467 C C . TRP A 1 188 ? -33.595 7.076 56.853 1.00 86.12 188 TRP A C 1
ATOM 1469 O O . TRP A 1 188 ? -33.653 6.624 58.000 1.00 86.12 188 TRP A O 1
ATOM 1479 N N . GLN A 1 189 ? -33.010 8.252 56.597 1.00 89.25 189 GLN A N 1
ATOM 1480 C CA . GLN A 1 189 ? -32.498 9.116 57.658 1.00 89.25 189 GLN A CA 1
ATOM 1481 C C . GLN A 1 189 ? -33.655 9.822 58.374 1.00 89.25 189 GLN A C 1
ATOM 1483 O O . GLN A 1 189 ? -34.299 10.721 57.842 1.00 89.25 189 GLN A O 1
ATOM 1488 N N . VAL A 1 190 ? -33.923 9.396 59.609 1.00 91.88 190 VAL A N 1
ATOM 1489 C CA . VAL A 1 190 ? -34.956 9.985 60.469 1.00 91.88 190 VAL A CA 1
ATOM 1490 C C . VAL A 1 190 ? -34.411 11.251 61.136 1.00 91.88 190 VAL A C 1
ATOM 1492 O O . VAL A 1 190 ? -33.444 11.183 61.898 1.00 91.88 190 VAL A O 1
ATOM 1495 N N . ASN A 1 191 ? -35.057 12.395 60.900 1.00 91.19 191 ASN A N 1
ATOM 1496 C CA . ASN A 1 191 ? -34.752 13.646 61.599 1.00 91.19 191 ASN A CA 1
ATOM 1497 C C . ASN A 1 191 ? -35.209 13.561 63.061 1.00 91.19 191 ASN A C 1
ATOM 1499 O O . ASN A 1 191 ? -36.401 13.451 63.341 1.00 91.19 191 ASN A O 1
ATOM 1503 N N . ILE A 1 192 ? -34.261 13.639 63.998 1.00 92.00 192 ILE A N 1
ATOM 1504 C CA . ILE A 1 192 ? -34.527 13.486 65.440 1.00 92.00 192 ILE A CA 1
ATOM 1505 C C . ILE A 1 192 ? -35.407 14.628 65.976 1.00 92.00 192 ILE A C 1
ATOM 1507 O O . ILE A 1 192 ? -36.187 14.417 66.895 1.00 92.00 192 ILE A O 1
ATOM 1511 N N . GLU A 1 193 ? -35.322 15.822 65.387 1.00 94.62 193 GLU A N 1
ATOM 1512 C CA . GLU A 1 193 ? -36.091 17.004 65.810 1.00 94.62 193 GLU A CA 1
ATOM 1513 C C . GLU A 1 193 ? -37.595 16.887 65.524 1.00 94.62 193 GLU A C 1
ATOM 1515 O O . GLU A 1 193 ? -38.412 17.479 66.221 1.00 94.62 193 GLU A O 1
ATOM 1520 N N . GLU A 1 194 ? -37.978 16.093 64.523 1.00 93.75 194 GLU A N 1
ATOM 1521 C CA . GLU A 1 194 ? -39.383 15.840 64.178 1.00 93.75 194 GLU A CA 1
ATOM 1522 C C . GLU A 1 194 ? -40.009 14.725 65.034 1.00 93.75 194 GLU A C 1
ATOM 1524 O O . GLU A 1 194 ? -41.153 14.316 64.803 1.00 93.75 194 GLU A O 1
ATOM 1529 N N . LEU A 1 195 ? -39.242 14.192 65.986 1.00 96.06 195 LEU A N 1
ATOM 1530 C CA . LEU A 1 195 ? -39.634 13.097 66.848 1.00 96.06 195 LEU A CA 1
ATOM 1531 C C . LEU A 1 195 ? -40.057 13.636 68.216 1.00 96.06 195 LEU A C 1
ATOM 1533 O O . LEU A 1 195 ? -39.229 14.109 68.995 1.00 96.06 195 LEU A O 1
ATOM 1537 N N . THR A 1 196 ? -41.344 13.531 68.529 1.00 95.88 196 THR A N 1
ATOM 1538 C CA . THR A 1 196 ? -41.887 13.966 69.819 1.00 95.88 196 THR A CA 1
ATOM 1539 C C . THR A 1 196 ? -42.180 12.767 70.711 1.00 95.88 196 THR A C 1
ATOM 1541 O O . THR A 1 196 ? -42.667 11.729 70.256 1.00 95.88 196 THR A O 1
ATOM 1544 N N . PHE A 1 197 ? -41.880 12.914 71.997 1.00 96.56 197 PHE A N 1
ATOM 1545 C CA . PHE A 1 197 ? -42.187 11.933 73.030 1.00 96.56 197 PHE A CA 1
ATOM 1546 C C . PHE A 1 197 ? -43.127 12.571 74.045 1.00 96.56 197 PHE A C 1
ATOM 1548 O O . PHE A 1 197 ? -42.965 13.749 74.366 1.00 96.56 197 PHE A O 1
ATOM 1555 N N . ASP A 1 198 ? -44.080 11.792 74.548 1.00 93.75 198 ASP A N 1
ATOM 1556 C CA . ASP A 1 198 ? -44.914 12.221 75.666 1.00 93.75 198 ASP A CA 1
ATOM 1557 C C . ASP A 1 198 ? -44.051 12.348 76.934 1.00 93.75 198 ASP A C 1
ATOM 1559 O O . ASP A 1 198 ? -43.058 11.630 77.092 1.00 93.75 198 ASP A O 1
ATOM 1563 N N . ASP A 1 199 ? -44.403 13.278 77.824 1.00 92.38 199 ASP A N 1
ATOM 1564 C CA . ASP A 1 199 ? -43.762 13.430 79.133 1.00 92.38 199 ASP A CA 1
ATOM 1565 C C . ASP A 1 199 ? -44.749 12.976 80.227 1.00 92.38 199 ASP A C 1
ATOM 1567 O O . ASP A 1 199 ? -45.755 13.658 80.452 1.00 92.38 199 ASP A O 1
ATOM 1571 N N . PRO A 1 200 ? -44.532 11.815 80.881 1.00 93.62 200 PRO A N 1
ATOM 1572 C CA . PRO A 1 200 ? -43.338 10.963 80.825 1.00 93.62 200 PRO A CA 1
ATOM 1573 C C . PRO A 1 200 ? -43.294 10.014 79.613 1.00 93.62 200 PRO A C 1
ATOM 1575 O O . PRO A 1 200 ? -44.324 9.556 79.124 1.00 93.62 200 PRO A O 1
ATOM 1578 N N . VAL A 1 201 ? -42.080 9.639 79.186 1.00 95.19 201 VAL A N 1
ATOM 1579 C CA . VAL A 1 201 ? -41.865 8.747 78.030 1.00 95.19 201 VAL A CA 1
ATOM 1580 C C . VAL A 1 201 ? -42.438 7.350 78.288 1.00 95.19 201 VAL A C 1
ATOM 1582 O O . VAL A 1 201 ? -41.998 6.646 79.201 1.00 95.19 201 VAL A O 1
ATOM 1585 N N . GLU A 1 202 ? -43.366 6.911 77.437 1.00 96.94 202 GLU A N 1
ATOM 1586 C CA . GLU A 1 202 ? -44.004 5.597 77.539 1.00 96.94 202 GLU A CA 1
ATOM 1587 C C . GLU A 1 202 ? -43.115 4.476 76.965 1.00 96.94 202 GLU A C 1
ATOM 1589 O O . GLU A 1 202 ? -42.667 4.507 75.813 1.00 96.94 202 GLU A O 1
ATOM 1594 N N . VAL A 1 203 ? -42.869 3.443 77.777 1.00 96.81 203 VAL A N 1
ATOM 1595 C CA . VAL A 1 203 ? -42.116 2.245 77.382 1.00 96.81 203 VAL A CA 1
ATOM 1596 C C . VAL A 1 203 ? -43.094 1.138 77.016 1.00 96.81 203 VAL A C 1
ATOM 1598 O O . VAL A 1 203 ? -43.754 0.574 77.884 1.00 96.81 203 VAL A O 1
ATOM 1601 N N . ILE A 1 204 ? -43.138 0.781 75.735 1.00 96.88 204 ILE A N 1
ATOM 1602 C CA . ILE A 1 204 ? -44.071 -0.232 75.214 1.00 96.88 204 ILE A CA 1
ATOM 1603 C C . ILE A 1 204 ? -43.458 -1.631 75.124 1.00 96.88 204 ILE A C 1
ATOM 1605 O O . ILE A 1 204 ? -44.170 -2.613 74.931 1.00 96.88 204 ILE A O 1
ATOM 1609 N N . GLY A 1 205 ? -42.136 -1.755 75.268 1.00 96.56 205 GLY A N 1
ATOM 1610 C CA . GLY A 1 205 ? -41.481 -3.057 75.301 1.00 96.56 205 GLY A CA 1
ATOM 1611 C C . GLY A 1 205 ? -40.016 -2.994 75.711 1.00 96.56 205 GLY A C 1
ATOM 1612 O O . GLY A 1 205 ? -39.317 -2.011 75.473 1.00 96.56 205 GLY A O 1
ATOM 1613 N N . GLN A 1 206 ? -39.523 -4.081 76.298 1.00 95.69 206 GLN A N 1
ATOM 1614 C CA . GLN A 1 206 ? -38.124 -4.237 76.687 1.00 95.69 206 GLN A CA 1
ATOM 1615 C C . GLN A 1 206 ? -37.639 -5.638 76.311 1.00 95.69 206 GLN A C 1
ATOM 1617 O O . GLN A 1 206 ? -38.330 -6.625 76.543 1.00 95.69 206 GLN A O 1
ATOM 1622 N N . GLY A 1 207 ? -36.444 -5.731 75.725 1.00 93.06 207 GLY A N 1
ATOM 1623 C CA . GLY A 1 207 ? -35.837 -7.002 75.337 1.00 93.06 207 GLY A CA 1
ATOM 1624 C C . GLY A 1 207 ? -34.313 -6.980 75.420 1.00 93.06 207 GLY A C 1
ATOM 1625 O O . GLY A 1 207 ? -33.700 -5.966 75.747 1.00 93.06 207 GLY A O 1
ATOM 1626 N N . SER A 1 208 ? -33.681 -8.104 75.079 1.00 91.25 208 SER A N 1
ATOM 1627 C CA . SER A 1 208 ? -32.215 -8.258 75.096 1.00 91.25 208 SER A CA 1
ATOM 1628 C C . SER A 1 208 ? -31.483 -7.265 74.184 1.00 91.25 208 SER A C 1
ATOM 1630 O O . SER A 1 208 ? -30.355 -6.874 74.467 1.00 91.25 208 SER A O 1
ATOM 1632 N N . PHE A 1 209 ? -32.140 -6.822 73.111 1.00 87.31 209 PHE A N 1
ATOM 1633 C CA . PHE A 1 209 ? -31.596 -5.865 72.146 1.00 87.31 209 PHE A CA 1
ATOM 1634 C C . PHE A 1 209 ? -31.846 -4.391 72.514 1.00 87.31 209 PHE A C 1
ATOM 1636 O O . PHE A 1 209 ? -31.421 -3.509 71.769 1.00 87.31 209 PHE A O 1
ATOM 1643 N N . GLY A 1 210 ? -32.533 -4.103 73.627 1.00 93.75 210 GLY A N 1
ATOM 1644 C CA . GLY A 1 210 ? -32.764 -2.742 74.111 1.00 93.75 210 GLY A CA 1
ATOM 1645 C C . GLY A 1 210 ? -34.199 -2.453 74.546 1.00 93.75 210 GLY A C 1
ATOM 1646 O O . GLY A 1 210 ? -34.957 -3.356 74.897 1.00 93.75 210 GLY A O 1
ATOM 1647 N N . VAL A 1 211 ? -34.559 -1.169 74.536 1.00 95.19 211 VAL A N 1
ATOM 1648 C CA . VAL A 1 211 ? -35.872 -0.672 74.984 1.00 95.19 211 VAL A CA 1
ATOM 1649 C C . VAL A 1 211 ? -36.619 -0.077 73.794 1.00 95.19 211 VAL A C 1
ATOM 1651 O O . VAL A 1 211 ? -36.016 0.618 72.974 1.00 95.19 211 VAL A O 1
ATOM 1654 N N . VAL A 1 212 ? -37.913 -0.373 73.695 1.00 96.75 212 VAL A N 1
ATOM 1655 C CA . VAL A 1 212 ? -38.826 0.160 72.684 1.00 96.75 212 VAL A CA 1
ATOM 1656 C C . VAL A 1 212 ? -39.703 1.228 73.334 1.00 96.75 212 VAL A C 1
ATOM 1658 O O . VAL A 1 212 ? -40.431 0.945 74.285 1.00 96.75 212 VAL A O 1
ATOM 1661 N N . LEU A 1 213 ? -39.604 2.454 72.829 1.00 97.00 213 LEU A N 1
ATOM 1662 C CA . LEU A 1 213 ? -40.334 3.628 73.307 1.00 97.00 213 LEU A CA 1
ATOM 1663 C C . LEU A 1 213 ? -41.478 3.946 72.343 1.00 97.00 213 LEU A C 1
ATOM 1665 O O . LEU A 1 213 ? -41.308 3.789 71.131 1.00 97.00 213 LEU A O 1
ATOM 1669 N N . LEU A 1 214 ? -42.615 4.405 72.858 1.00 96.81 214 LEU A N 1
ATOM 1670 C CA . LEU A 1 214 ? -43.650 5.002 72.018 1.00 96.81 214 LEU A CA 1
ATOM 1671 C C . LEU A 1 214 ? -43.284 6.465 71.751 1.00 96.81 214 LEU A C 1
ATOM 1673 O O . LEU A 1 214 ? -42.957 7.206 72.674 1.00 96.81 214 LEU A O 1
ATOM 1677 N N . GLY A 1 215 ? -43.314 6.871 70.486 1.00 96.38 215 GLY A N 1
ATOM 1678 C CA . GLY A 1 215 ? -43.126 8.261 70.083 1.00 96.38 215 GLY A CA 1
ATOM 1679 C C . GLY A 1 215 ? -44.061 8.630 68.941 1.00 96.38 215 GLY A C 1
ATOM 1680 O O . GL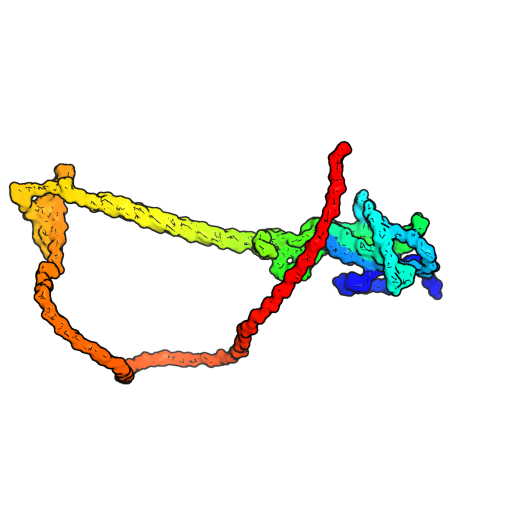Y A 1 215 ? -44.790 7.786 68.414 1.00 96.38 215 GLY A O 1
ATOM 1681 N N . GLN A 1 216 ? -44.035 9.891 68.537 1.00 97.31 216 GLN A N 1
ATOM 1682 C CA . GLN A 1 216 ? -44.787 10.382 67.393 1.00 97.31 216 GLN A CA 1
ATOM 1683 C C . GLN A 1 216 ? -43.818 11.002 66.384 1.00 97.31 216 GLN A C 1
ATOM 1685 O O . GLN A 1 216 ? -43.027 11.878 66.721 1.00 97.31 216 GLN A O 1
ATOM 1690 N N . TYR A 1 217 ? -43.859 10.520 65.142 1.00 96.88 217 TYR A N 1
ATOM 1691 C CA . TYR A 1 217 ? -43.067 11.045 64.033 1.00 96.88 217 TYR A CA 1
ATOM 1692 C C . TYR A 1 217 ? -44.022 11.631 62.998 1.00 96.88 217 TYR A C 1
ATOM 1694 O O . TYR A 1 217 ? -44.867 10.912 62.455 1.00 96.88 217 TYR A O 1
ATOM 1702 N N . ARG A 1 218 ? -43.947 12.949 62.772 1.00 94.69 218 ARG A N 1
ATOM 1703 C CA . ARG A 1 218 ? -44.844 13.686 61.856 1.00 94.69 218 ARG A CA 1
ATOM 1704 C C . ARG A 1 218 ? -46.336 13.378 62.077 1.00 94.69 218 ARG A C 1
ATOM 1706 O O . ARG A 1 218 ? -47.079 13.105 61.139 1.00 94.69 218 ARG A O 1
ATOM 1713 N N . GLY A 1 219 ? -46.771 13.358 63.337 1.00 94.31 219 GLY A N 1
ATOM 1714 C CA . GLY A 1 219 ? -48.167 13.089 63.701 1.00 94.31 219 GLY A CA 1
ATOM 1715 C C . GLY A 1 219 ? -48.568 11.606 63.723 1.00 94.31 219 GLY A C 1
ATOM 1716 O O . GLY A 1 219 ? -49.651 11.285 64.209 1.00 94.31 219 GLY A O 1
ATOM 1717 N N . THR A 1 220 ? -47.703 10.683 63.295 1.00 96.62 220 THR A N 1
ATOM 1718 C CA . THR A 1 220 ? -47.974 9.235 63.320 1.00 96.62 220 THR A CA 1
ATOM 1719 C C . THR A 1 220 ? -47.323 8.586 64.539 1.00 96.62 220 THR A C 1
ATOM 1721 O O . THR A 1 220 ? -46.137 8.803 64.785 1.00 96.62 220 THR A O 1
ATOM 1724 N N . LYS A 1 221 ? -48.071 7.781 65.308 1.00 96.69 221 LYS A N 1
ATOM 1725 C CA . LYS A 1 221 ? -47.505 7.015 66.433 1.00 96.69 221 LYS A CA 1
ATOM 1726 C C . LYS A 1 221 ? -46.554 5.938 65.903 1.00 96.69 221 LYS A C 1
ATOM 1728 O O . LYS A 1 221 ? -46.952 5.110 65.087 1.00 96.69 221 LYS A O 1
ATOM 1733 N N . VAL A 1 222 ? -45.312 5.944 66.374 1.00 97.12 222 VAL A N 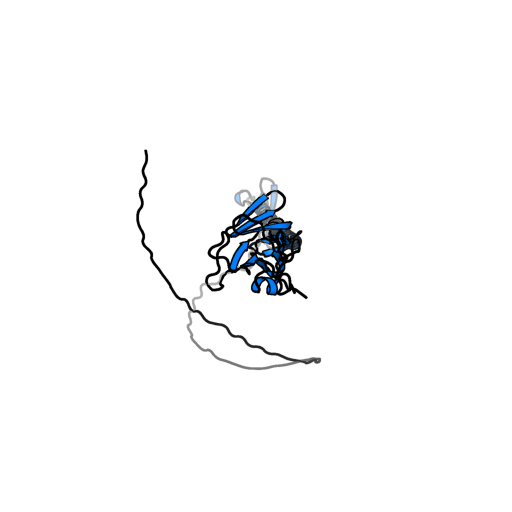1
ATOM 1734 C CA . VAL A 1 222 ? -44.239 5.033 65.960 1.00 97.12 222 VAL A CA 1
ATOM 1735 C C . VAL A 1 222 ? -43.567 4.393 67.175 1.00 97.12 222 VAL A C 1
ATOM 1737 O O . VAL A 1 222 ? -43.528 4.964 68.263 1.00 97.12 222 VAL A O 1
ATOM 1740 N N . ALA A 1 223 ? -43.012 3.197 66.984 1.00 97.00 223 ALA A N 1
ATOM 1741 C CA . ALA A 1 223 ? -42.221 2.500 67.992 1.00 97.00 223 ALA A CA 1
ATOM 1742 C C . ALA A 1 223 ? -40.723 2.722 67.734 1.00 97.00 223 ALA A C 1
ATOM 1744 O O . ALA A 1 223 ? -40.207 2.357 66.678 1.00 97.00 223 ALA A O 1
ATOM 1745 N N . LEU A 1 224 ? -40.005 3.280 68.706 1.00 96.12 224 LEU A N 1
ATOM 1746 C CA . LEU A 1 224 ? -38.574 3.556 68.614 1.00 96.12 224 LEU A CA 1
ATOM 1747 C C . LEU A 1 224 ? -37.768 2.541 69.405 1.00 96.12 224 LEU A C 1
ATOM 1749 O O . LEU A 1 224 ? -37.780 2.536 70.634 1.00 96.12 224 LEU A O 1
ATOM 1753 N N . LYS A 1 225 ? -37.013 1.699 68.701 1.00 96.00 225 LYS A N 1
ATOM 1754 C CA . LYS A 1 225 ? -36.118 0.723 69.325 1.00 96.00 225 LYS A CA 1
ATOM 1755 C C . LYS A 1 225 ? -34.744 1.341 69.563 1.00 96.00 225 LYS A C 1
ATOM 1757 O O . LYS A 1 225 ? -33.952 1.496 68.637 1.00 96.00 225 LYS A O 1
ATOM 1762 N N . ARG A 1 226 ? -34.427 1.642 70.820 1.00 92.75 226 ARG A N 1
ATOM 1763 C CA . ARG A 1 226 ? -33.101 2.126 71.215 1.00 92.75 226 ARG A CA 1
ATOM 1764 C C . ARG A 1 226 ? -32.185 0.947 71.523 1.00 92.75 226 ARG A C 1
ATOM 1766 O O . ARG A 1 226 ? -32.388 0.249 72.517 1.00 92.75 226 ARG A O 1
ATOM 1773 N N . ALA A 1 227 ? -31.151 0.758 70.706 1.00 89.56 227 ALA A N 1
ATOM 1774 C CA . ALA A 1 227 ? -30.098 -0.211 70.993 1.00 89.56 227 ALA A CA 1
ATOM 1775 C C . ALA A 1 227 ? -29.281 0.242 72.215 1.00 89.56 227 ALA A C 1
ATOM 1777 O O . ALA A 1 227 ? -28.783 1.369 72.268 1.00 89.56 227 ALA A O 1
ATOM 1778 N N . LEU A 1 228 ? -29.135 -0.631 73.211 1.00 81.00 228 LEU A N 1
ATOM 1779 C CA . LEU A 1 228 ? -28.235 -0.386 74.336 1.00 81.00 228 LEU A CA 1
ATOM 1780 C C . LEU A 1 228 ? -26.811 -0.731 73.893 1.00 81.00 228 LEU A C 1
ATOM 1782 O O . LEU A 1 228 ? -26.552 -1.853 73.461 1.00 81.00 228 LEU A O 1
ATOM 1786 N N . LYS A 1 229 ? -25.870 0.213 74.007 1.00 80.69 229 LYS A N 1
ATOM 1787 C CA . LYS A 1 229 ? -24.449 -0.101 73.818 1.00 80.69 229 LYS A CA 1
ATOM 1788 C C . LYS A 1 229 ? -24.007 -1.028 74.952 1.00 80.69 229 LYS A C 1
ATOM 1790 O O . LYS A 1 229 ? -23.797 -0.583 76.080 1.00 80.69 229 LYS A O 1
ATOM 1795 N N . ILE A 1 230 ? -23.870 -2.317 74.658 1.00 70.12 230 ILE A N 1
ATOM 1796 C CA . ILE A 1 230 ? -23.292 -3.297 75.579 1.00 70.12 230 ILE A CA 1
ATOM 1797 C C . ILE A 1 230 ? -21.786 -2.997 75.645 1.00 70.12 230 ILE A C 1
ATOM 1799 O O . ILE A 1 230 ? -21.047 -3.389 74.750 1.00 70.12 230 ILE A O 1
ATOM 1803 N N . GLY A 1 231 ? -21.329 -2.251 76.662 1.00 64.94 231 GLY A N 1
ATOM 1804 C CA . GLY A 1 231 ? -19.895 -2.200 76.998 1.00 64.94 231 GLY A CA 1
ATOM 1805 C C . GLY A 1 231 ? -19.187 -0.852 77.184 1.00 64.94 231 GLY A C 1
ATOM 1806 O O . GLY A 1 231 ? -17.965 -0.846 77.154 1.00 64.94 231 GLY A O 1
ATOM 1807 N N . ALA A 1 232 ? -19.855 0.275 77.453 1.00 54.53 232 ALA A N 1
ATOM 1808 C CA . ALA A 1 232 ? -19.152 1.492 77.904 1.00 54.53 232 ALA A CA 1
ATOM 1809 C C . ALA A 1 232 ? -19.123 1.609 79.446 1.00 54.53 232 ALA A C 1
ATOM 1811 O O . ALA A 1 232 ? -19.588 2.592 80.017 1.00 54.53 232 ALA A O 1
ATOM 1812 N N . LYS A 1 233 ? -18.602 0.589 80.146 1.00 53.84 233 LYS A N 1
ATOM 1813 C CA . LYS A 1 233 ? -18.169 0.722 81.552 1.00 53.84 233 LYS A CA 1
ATOM 1814 C C . LYS A 1 233 ? -16.683 1.092 81.543 1.00 53.84 233 LYS A C 1
ATOM 1816 O O . LYS A 1 233 ? -15.877 0.377 80.962 1.00 53.84 233 LYS A O 1
ATOM 1821 N N . GLY A 1 234 ? -16.356 2.240 82.134 1.00 54.69 234 GLY A N 1
ATOM 1822 C CA . GLY A 1 234 ? -15.098 2.963 81.943 1.00 54.69 234 GLY A CA 1
ATOM 1823 C C . GLY A 1 234 ? -13.802 2.170 82.137 1.00 54.69 234 GLY A C 1
ATOM 1824 O O . GLY A 1 234 ? -13.594 1.521 83.162 1.00 54.69 234 GLY A O 1
ATOM 1825 N N . SER A 1 235 ? -12.868 2.339 81.196 1.00 46.59 235 SER A N 1
ATOM 1826 C CA . SER A 1 235 ? -11.451 2.136 81.478 1.00 46.59 235 SER A CA 1
ATOM 1827 C C . SER A 1 235 ? -10.933 3.368 82.215 1.00 46.59 235 SER A C 1
ATOM 1829 O O . SER A 1 235 ? -10.756 4.445 81.643 1.00 46.59 235 SER A O 1
ATOM 1831 N N . ARG A 1 236 ? -10.721 3.198 83.518 1.00 48.62 236 ARG A N 1
ATOM 1832 C CA . ARG A 1 236 ? -9.939 4.108 84.348 1.00 48.62 236 ARG A CA 1
ATOM 1833 C C . ARG A 1 236 ? -8.604 4.421 83.674 1.00 48.62 236 ARG A C 1
ATOM 1835 O O . ARG A 1 236 ? -7.877 3.518 83.268 1.00 48.62 236 ARG A O 1
ATOM 1842 N N . SER A 1 237 ? -8.289 5.713 83.656 1.00 50.62 237 SER A N 1
ATOM 1843 C CA . SER A 1 237 ? -6.928 6.235 83.699 1.00 50.62 237 SER A CA 1
ATOM 1844 C C . SER A 1 237 ? -6.064 5.361 84.615 1.00 50.62 237 SER A C 1
ATOM 1846 O O . SER A 1 237 ? -6.377 5.160 85.790 1.00 50.62 237 SER A O 1
ATOM 1848 N N . GLY A 1 238 ? -5.017 4.789 84.034 1.00 46.12 238 GLY A N 1
ATOM 1849 C CA . GLY A 1 238 ? -4.117 3.844 84.673 1.00 46.12 238 GLY A CA 1
ATOM 1850 C C . GLY A 1 238 ? -2.764 3.914 83.992 1.00 46.12 238 GLY A C 1
ATOM 1851 O O . GLY A 1 238 ? -2.341 2.981 83.318 1.00 46.12 238 GLY A O 1
ATOM 1852 N N . THR A 1 239 ? -2.103 5.058 84.145 1.00 53.34 239 THR A N 1
ATOM 1853 C CA . THR A 1 239 ? -0.688 5.253 83.844 1.00 53.34 239 THR A CA 1
ATOM 1854 C C . THR A 1 239 ? 0.139 4.115 84.439 1.00 53.34 239 THR A C 1
ATOM 1856 O O . THR A 1 239 ? 0.326 4.052 85.651 1.00 53.34 239 THR A O 1
ATOM 1859 N N . LYS A 1 240 ? 0.719 3.265 83.591 1.00 48.84 240 LYS A N 1
ATOM 1860 C CA . LYS A 1 240 ? 2.001 2.615 83.878 1.00 48.84 240 LYS A CA 1
ATOM 1861 C C . LYS A 1 240 ? 2.851 2.584 82.615 1.00 48.84 240 LYS A C 1
ATOM 1863 O O . LYS A 1 240 ? 2.743 1.702 81.773 1.00 48.84 240 LYS A O 1
ATOM 1868 N N . ARG A 1 241 ? 3.747 3.570 82.546 1.00 51.94 241 ARG A N 1
ATOM 1869 C CA . ARG A 1 241 ? 5.044 3.450 81.879 1.00 51.94 241 ARG A CA 1
ATOM 1870 C C . ARG A 1 241 ? 5.710 2.135 82.302 1.00 51.94 241 ARG A C 1
ATOM 1872 O O . ARG A 1 241 ? 5.864 1.911 83.503 1.00 51.94 241 ARG A O 1
ATOM 1879 N N . ARG A 1 242 ? 6.242 1.368 81.348 1.00 46.41 242 ARG A N 1
ATOM 1880 C CA . ARG A 1 242 ? 7.574 0.775 81.520 1.00 46.41 242 ARG A CA 1
ATOM 1881 C C . ARG A 1 242 ? 8.239 0.435 80.185 1.00 46.41 242 ARG A C 1
ATOM 1883 O O . ARG A 1 242 ? 7.668 -0.236 79.339 1.00 46.41 242 ARG A O 1
ATOM 1890 N N . ASN A 1 243 ? 9.456 0.958 80.072 1.00 45.62 243 ASN A N 1
ATOM 1891 C CA . ASN A 1 243 ? 10.486 0.723 79.068 1.00 45.62 243 ASN A CA 1
ATOM 1892 C C . ASN A 1 243 ? 10.850 -0.757 78.875 1.00 45.62 243 ASN A C 1
ATOM 1894 O O . ASN A 1 243 ? 10.775 -1.535 79.823 1.00 45.62 243 ASN A O 1
ATOM 1898 N N . GLY A 1 244 ? 11.454 -1.049 77.717 1.00 40.56 244 GLY A N 1
ATOM 1899 C CA . GLY A 1 244 ? 12.418 -2.143 77.529 1.00 40.56 244 GLY A CA 1
ATOM 1900 C C . GLY A 1 244 ? 12.286 -2.773 76.140 1.00 40.56 244 GLY A C 1
ATOM 1901 O O . GLY A 1 244 ? 11.403 -3.586 75.937 1.00 40.56 244 GLY A O 1
ATOM 1902 N N . SER A 1 245 ? 12.957 -2.265 75.102 1.00 48.03 245 SER A N 1
ATOM 1903 C CA . SER A 1 245 ? 14.347 -2.575 74.714 1.00 48.03 245 SER A CA 1
ATOM 1904 C C . SER A 1 245 ? 14.576 -4.025 74.265 1.00 48.03 245 SER A C 1
ATOM 1906 O O . SER A 1 245 ? 14.645 -4.908 75.108 1.00 48.03 245 SER A O 1
ATOM 1908 N N . LYS A 1 246 ? 14.911 -4.148 72.970 1.00 42.47 246 LYS A N 1
ATOM 1909 C CA . LYS A 1 246 ? 15.851 -5.097 72.338 1.00 42.47 246 LYS A CA 1
ATOM 1910 C C . LYS A 1 246 ? 15.571 -6.599 72.428 1.00 42.47 246 LYS A C 1
ATOM 1912 O O . LYS A 1 246 ? 15.394 -7.163 73.495 1.00 42.47 246 LYS A O 1
ATOM 1917 N N . GLY A 1 247 ? 15.832 -7.253 71.299 1.00 36.81 247 GLY A N 1
ATOM 1918 C CA . GLY A 1 247 ? 16.373 -8.609 71.294 1.00 36.81 247 GLY A CA 1
ATOM 1919 C C . GLY A 1 247 ? 15.792 -9.445 70.176 1.00 36.81 247 GLY A C 1
ATOM 1920 O O . GLY A 1 247 ? 14.706 -9.987 70.315 1.00 36.81 247 GLY A O 1
ATOM 1921 N N . GLY A 1 248 ? 16.507 -9.505 69.056 1.00 40.09 248 GLY A N 1
ATOM 1922 C CA . GLY A 1 248 ? 16.155 -10.370 67.945 1.00 40.09 248 GLY A CA 1
ATOM 1923 C C . GLY A 1 248 ? 16.455 -11.849 68.192 1.00 40.09 248 GLY A C 1
ATOM 1924 O O . GLY A 1 248 ? 16.857 -12.267 69.274 1.00 40.09 248 GLY A O 1
ATOM 1925 N N . SER A 1 249 ? 16.373 -12.562 67.070 1.00 41.25 249 SER A N 1
ATOM 1926 C CA . SER A 1 249 ? 16.979 -13.860 66.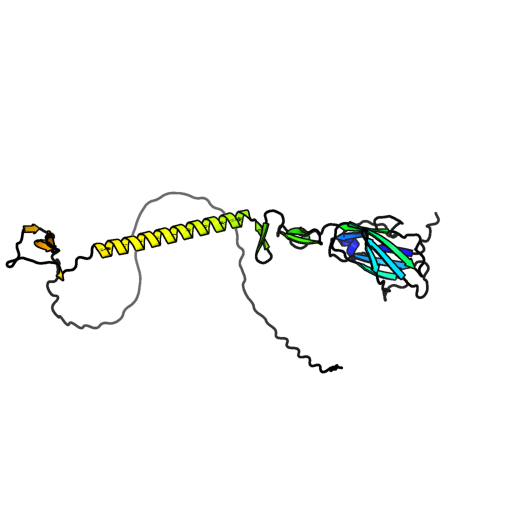772 1.00 41.25 249 SER A CA 1
ATOM 1927 C C . SER A 1 249 ? 16.207 -15.126 67.162 1.00 41.25 249 SER A C 1
ATOM 1929 O O . SER A 1 249 ? 16.223 -15.574 68.297 1.00 41.25 249 SER A O 1
ATOM 1931 N N . LYS A 1 250 ? 15.739 -15.773 66.084 1.00 39.84 250 LYS A N 1
ATOM 1932 C CA . LYS A 1 250 ? 16.116 -17.129 65.646 1.00 39.84 250 LYS A CA 1
ATOM 1933 C C . LYS A 1 250 ? 15.439 -18.361 66.282 1.00 39.84 250 LYS A C 1
ATOM 1935 O O . LYS A 1 250 ? 15.699 -18.715 67.418 1.00 39.84 250 LYS A O 1
ATOM 1940 N N . VAL A 1 251 ? 14.820 -19.109 65.354 1.00 42.34 251 VAL A N 1
ATOM 1941 C CA . VAL A 1 251 ? 15.088 -20.528 65.010 1.00 42.34 251 VAL A CA 1
ATOM 1942 C C . VAL A 1 251 ? 14.349 -21.632 65.780 1.00 42.34 251 VAL A C 1
ATOM 1944 O O . VAL A 1 251 ? 14.398 -21.707 67.000 1.00 42.34 251 VAL A O 1
ATOM 1947 N N . SER A 1 252 ? 13.829 -22.567 64.961 1.00 39.41 252 SER A N 1
ATOM 1948 C CA . SER A 1 252 ? 13.541 -23.998 65.210 1.00 39.41 252 SER A CA 1
ATOM 1949 C C . SER A 1 252 ? 12.373 -24.309 66.161 1.00 39.41 252 SER A C 1
ATOM 1951 O O . SER A 1 252 ? 12.084 -23.541 67.059 1.00 39.41 252 SER A O 1
ATOM 1953 N N . GLU A 1 253 ? 11.613 -25.394 66.037 1.00 41.25 253 GLU A N 1
ATOM 1954 C CA . GLU A 1 253 ? 11.722 -26.591 65.208 1.00 41.25 253 GLU A CA 1
ATOM 1955 C C . GLU A 1 253 ? 10.371 -27.330 65.206 1.00 41.25 253 GLU A C 1
ATOM 1957 O O . GLU A 1 253 ? 9.614 -27.249 66.167 1.00 41.25 253 GLU A O 1
ATOM 1962 N N . GLN A 1 254 ? 10.136 -28.081 64.127 1.00 41.97 254 GLN A N 1
ATOM 1963 C CA . GLN A 1 254 ? 9.496 -29.404 64.075 1.00 41.97 254 GLN A CA 1
ATOM 1964 C C . GLN A 1 254 ? 8.207 -29.701 64.858 1.00 41.97 254 GLN A C 1
ATOM 1966 O O . GLN A 1 254 ? 8.185 -29.805 66.079 1.00 41.97 254 GLN A O 1
ATOM 1971 N N . SER A 1 255 ? 7.204 -30.162 64.100 1.00 41.12 255 SER A N 1
ATOM 1972 C CA . SER A 1 255 ? 6.706 -31.562 64.054 1.00 41.12 255 SER A CA 1
ATOM 1973 C C . SER A 1 255 ? 5.210 -31.559 63.696 1.00 41.12 255 SER A C 1
ATOM 1975 O O . SER A 1 255 ? 4.506 -30.621 64.035 1.00 41.12 255 SER A O 1
ATOM 1977 N N . LYS A 1 256 ? 4.590 -32.532 63.025 1.00 41.94 256 LYS A N 1
ATOM 1978 C CA . LYS A 1 256 ? 4.965 -33.697 62.207 1.00 41.94 256 LYS A CA 1
ATOM 1979 C C . LYS A 1 256 ? 3.635 -34.224 61.631 1.00 41.94 256 LYS A C 1
ATOM 1981 O O . LYS A 1 256 ? 2.676 -34.335 62.384 1.00 41.94 256 LYS A O 1
ATOM 1986 N N . GLY A 1 257 ? 3.664 -34.691 60.380 1.00 37.91 257 GLY A N 1
ATOM 1987 C CA . GLY A 1 257 ? 2.855 -35.817 59.875 1.00 37.91 257 GLY A CA 1
ATOM 1988 C C . GLY A 1 257 ? 1.417 -35.509 59.430 1.00 37.91 257 GLY A C 1
ATOM 1989 O O . GLY A 1 257 ? 0.737 -34.707 60.044 1.00 37.91 257 GLY A O 1
ATOM 1990 N N . SER A 1 258 ? 0.847 -36.140 58.400 1.00 42.56 258 SER A N 1
ATOM 1991 C CA . SER A 1 258 ? 1.279 -37.285 57.586 1.00 42.56 258 SER A CA 1
ATOM 1992 C C . SER A 1 258 ? 0.259 -37.551 56.461 1.00 42.56 258 SER A C 1
ATOM 1994 O O . SER A 1 258 ? -0.929 -37.348 56.683 1.00 42.56 258 SER A O 1
ATOM 1996 N N . ARG A 1 259 ? 0.748 -38.182 55.372 1.00 41.75 259 ARG A N 1
ATOM 1997 C CA . ARG A 1 259 ? 0.056 -39.007 54.339 1.00 41.75 259 ARG A CA 1
ATOM 1998 C C . ARG A 1 259 ? -0.764 -38.259 53.266 1.00 41.75 259 ARG A C 1
ATOM 2000 O O . ARG A 1 259 ? -1.642 -37.489 53.604 1.00 41.75 259 ARG A O 1
ATOM 2007 N N . GLY A 1 260 ? -0.586 -38.495 51.962 1.00 38.38 260 GLY A N 1
ATOM 2008 C CA . GLY A 1 260 ? 0.253 -39.451 51.223 1.00 38.38 260 GLY A CA 1
ATOM 2009 C C . GLY A 1 260 ? -0.240 -39.631 49.770 1.00 38.38 260 GLY A C 1
ATOM 2010 O O . GLY A 1 260 ? -1.415 -39.393 49.520 1.00 38.38 260 GLY A O 1
ATOM 2011 N N . SER A 1 261 ? 0.660 -40.119 48.895 1.00 41.06 261 SER A N 1
ATOM 2012 C CA . SER A 1 261 ? 0.446 -40.729 47.555 1.00 41.06 261 SER A CA 1
ATOM 2013 C C . SER A 1 261 ? -0.095 -39.840 46.419 1.00 41.06 261 SER A C 1
ATOM 2015 O O . SER A 1 261 ? -1.044 -39.103 46.609 1.00 41.06 261 SER A O 1
ATOM 2017 N N . ASP A 1 262 ? 0.389 -39.886 45.173 1.00 43.34 262 ASP A N 1
ATOM 2018 C CA . ASP A 1 262 ? 1.362 -40.755 44.501 1.00 43.34 262 ASP A CA 1
ATOM 2019 C C . ASP A 1 262 ? 1.757 -40.127 43.135 1.00 43.34 262 ASP A C 1
ATOM 2021 O O . ASP A 1 262 ? 0.913 -39.581 42.434 1.00 43.34 262 ASP A O 1
ATOM 2025 N N . ARG A 1 263 ? 3.036 -40.315 42.773 1.00 47.31 263 ARG A N 1
ATOM 2026 C CA . ARG A 1 263 ? 3.607 -40.680 41.451 1.00 47.31 263 ARG A CA 1
ATOM 2027 C C . ARG A 1 263 ? 3.542 -39.746 40.221 1.00 47.31 263 ARG A C 1
ATOM 2029 O O . ARG A 1 263 ? 2.554 -39.671 39.510 1.00 47.31 263 ARG A O 1
ATOM 2036 N N . ASN A 1 264 ? 4.749 -39.262 39.900 1.00 46.97 264 ASN A N 1
ATOM 2037 C CA . ASN A 1 264 ? 5.530 -39.472 38.664 1.00 46.97 264 ASN A CA 1
ATOM 2038 C C . ASN A 1 264 ? 4.899 -39.156 37.293 1.00 46.97 264 ASN A C 1
ATOM 2040 O O . ASN A 1 264 ? 4.107 -39.949 36.799 1.00 46.97 264 ASN A O 1
ATOM 2044 N N . HIS A 1 265 ? 5.478 -38.192 36.567 1.00 47.66 265 HIS A N 1
ATOM 2045 C CA . HIS A 1 265 ? 6.231 -38.499 35.340 1.00 47.66 265 HIS A CA 1
ATOM 2046 C C . HIS A 1 265 ? 7.201 -37.360 34.991 1.00 47.66 265 HIS A C 1
ATOM 2048 O O . HIS A 1 265 ? 7.006 -36.221 35.408 1.00 47.66 265 HIS A O 1
ATOM 2054 N N . ALA A 1 266 ? 8.285 -37.728 34.319 1.00 46.56 266 ALA A N 1
ATOM 2055 C CA . ALA A 1 266 ? 9.494 -36.953 34.102 1.00 46.56 266 ALA A CA 1
ATOM 2056 C C . ALA A 1 266 ? 9.551 -36.379 32.677 1.00 46.56 266 ALA A C 1
ATOM 2058 O O . ALA A 1 266 ? 8.684 -36.663 31.855 1.00 46.56 266 ALA A O 1
ATOM 2059 N N . ASP A 1 267 ? 10.651 -35.661 32.447 1.00 47.75 267 ASP A N 1
ATOM 2060 C CA . ASP A 1 267 ? 11.243 -35.227 31.181 1.00 47.75 267 ASP A CA 1
ATOM 2061 C C . ASP A 1 267 ? 10.801 -33.859 30.638 1.00 47.75 267 ASP A C 1
ATOM 2063 O O . ASP A 1 267 ? 9.620 -33.557 30.566 1.00 47.75 267 ASP A O 1
ATOM 2067 N N . SER A 1 268 ? 11.669 -32.968 30.150 1.00 42.84 268 SER A N 1
ATOM 2068 C CA . SER A 1 268 ? 13.127 -32.742 30.218 1.00 42.84 268 SER A CA 1
ATOM 2069 C C . SER A 1 268 ? 13.430 -31.660 29.154 1.00 42.84 268 SER A C 1
ATOM 2071 O O . SER A 1 268 ? 12.838 -31.715 28.081 1.00 42.84 268 SER A O 1
ATOM 2073 N N . ILE A 1 269 ? 14.409 -30.774 29.417 1.00 40.91 269 ILE A N 1
ATOM 2074 C CA . ILE A 1 269 ? 15.179 -29.947 28.441 1.00 40.91 269 ILE A CA 1
ATOM 2075 C C . ILE A 1 269 ? 14.421 -28.730 27.852 1.00 40.91 269 ILE A C 1
ATOM 2077 O O . ILE A 1 269 ? 13.274 -28.841 27.456 1.00 40.91 269 ILE A O 1
ATOM 2081 N N . GLY A 1 270 ? 14.956 -27.512 27.715 1.00 38.50 270 GLY A N 1
ATOM 2082 C CA . GLY A 1 270 ? 16.265 -26.887 27.955 1.00 38.50 270 GLY A CA 1
ATOM 2083 C C . GLY A 1 270 ? 16.055 -25.358 27.849 1.00 38.50 270 GLY A C 1
ATOM 2084 O O . GLY A 1 270 ? 15.142 -24.903 27.172 1.00 38.50 270 GLY A O 1
ATOM 2085 N N . LEU A 1 271 ? 16.639 -24.539 28.720 1.00 44.06 271 LEU A N 1
ATOM 2086 C CA . LEU A 1 271 ? 17.949 -23.893 28.582 1.00 44.06 271 LEU A CA 1
ATOM 2087 C C . LEU A 1 271 ? 18.123 -23.036 27.307 1.00 44.06 271 LEU A C 1
ATOM 2089 O O . LEU A 1 271 ? 18.608 -23.523 26.295 1.00 44.06 271 LEU A O 1
ATOM 2093 N N . SER A 1 272 ? 17.858 -21.731 27.418 1.00 44.97 272 SER A N 1
ATOM 2094 C CA . SER A 1 272 ? 18.749 -20.707 26.853 1.00 44.97 272 SER A CA 1
ATOM 2095 C C . SER A 1 272 ? 18.525 -19.358 27.537 1.00 44.97 272 SER A C 1
ATOM 2097 O O . SER A 1 272 ? 17.422 -18.819 27.588 1.00 44.97 272 SER A O 1
ATOM 2099 N N . SER A 1 273 ? 19.621 -18.881 28.103 1.00 47.22 273 SER A N 1
ATOM 2100 C CA . SER A 1 273 ? 19.881 -17.629 28.800 1.00 47.22 273 SER A CA 1
ATOM 2101 C C . SER A 1 273 ? 19.844 -16.387 27.897 1.00 47.22 273 SER A C 1
ATOM 2103 O O . SER A 1 273 ? 20.061 -16.477 26.693 1.00 47.22 273 SER A O 1
ATOM 2105 N N . ALA A 1 274 ? 19.614 -15.238 28.539 1.00 44.47 274 ALA A N 1
ATOM 2106 C CA . ALA A 1 274 ? 19.684 -13.863 28.026 1.00 44.47 274 ALA A CA 1
ATOM 2107 C C . ALA A 1 274 ? 21.097 -13.467 27.500 1.00 44.47 274 ALA A C 1
ATOM 2109 O O . ALA A 1 274 ? 22.027 -14.263 27.660 1.00 44.47 274 ALA A O 1
ATOM 2110 N N . PRO A 1 275 ? 21.298 -12.261 26.913 1.00 55.19 275 PRO A N 1
ATOM 2111 C CA . PRO A 1 275 ? 21.437 -11.061 27.751 1.00 55.19 275 PRO A CA 1
ATOM 2112 C C . PRO A 1 275 ? 20.855 -9.745 27.192 1.00 55.19 275 PRO A C 1
ATOM 2114 O O . PRO A 1 275 ? 20.569 -9.572 26.012 1.00 55.19 275 PRO A O 1
ATOM 2117 N N . SER A 1 276 ? 20.695 -8.839 28.150 1.00 49.53 276 SER A N 1
ATOM 2118 C CA . SER A 1 276 ? 20.436 -7.403 28.105 1.00 49.53 276 SER A CA 1
ATOM 2119 C C . SER A 1 276 ? 21.668 -6.558 27.733 1.00 49.53 276 SER A C 1
ATOM 2121 O O . SER A 1 276 ? 22.779 -7.066 27.838 1.00 49.53 276 SER A O 1
ATOM 2123 N N . SER A 1 277 ? 21.390 -5.264 27.498 1.00 52.34 277 SER A N 1
ATOM 2124 C CA . SER A 1 277 ? 22.246 -4.058 27.587 1.00 52.34 277 SER A CA 1
ATOM 2125 C C . SER A 1 277 ? 23.204 -3.768 26.417 1.00 52.34 277 SER A C 1
ATOM 2127 O O . SER A 1 277 ? 24.015 -4.602 26.040 1.00 52.34 277 SER A O 1
ATOM 2129 N N . ASP A 1 278 ? 23.084 -2.599 25.774 1.00 48.00 278 ASP A N 1
ATOM 2130 C CA . ASP A 1 278 ? 23.752 -1.355 26.199 1.00 48.00 278 ASP A CA 1
ATOM 2131 C C . ASP A 1 278 ? 23.591 -0.209 25.175 1.00 48.00 278 ASP A C 1
ATOM 2133 O O . ASP A 1 278 ? 23.453 -0.421 23.969 1.00 48.00 278 ASP A O 1
ATOM 2137 N N . ASP A 1 279 ? 23.581 1.003 25.729 1.00 48.91 279 ASP A N 1
ATOM 2138 C CA . ASP A 1 279 ? 23.485 2.327 25.114 1.00 48.91 279 ASP A CA 1
ATOM 2139 C C . ASP A 1 279 ? 24.727 2.740 24.295 1.00 48.91 279 ASP A C 1
ATOM 2141 O O . ASP A 1 279 ? 25.851 2.395 24.660 1.00 48.91 279 ASP A O 1
ATOM 2145 N N . ALA A 1 280 ? 24.533 3.581 23.267 1.00 49.53 280 ALA A N 1
ATOM 2146 C CA . ALA A 1 280 ? 25.477 4.639 22.865 1.00 49.53 280 ALA A CA 1
ATOM 2147 C C . ALA A 1 280 ? 24.848 5.622 21.849 1.00 49.53 280 ALA A C 1
ATOM 2149 O O . ALA A 1 280 ? 24.473 5.227 20.744 1.00 49.53 280 ALA A O 1
ATOM 2150 N N . ASP A 1 281 ? 24.794 6.905 22.227 1.00 53.25 281 ASP A N 1
ATOM 2151 C CA . ASP A 1 281 ? 24.664 8.080 21.345 1.00 53.25 281 ASP A CA 1
ATOM 2152 C C . ASP A 1 281 ? 25.844 8.180 20.345 1.00 53.25 281 ASP A C 1
ATOM 2154 O O . ASP A 1 281 ? 26.895 7.561 20.556 1.00 53.25 281 ASP A O 1
ATOM 2158 N N . PRO A 1 282 ? 25.733 9.009 19.286 1.00 62.50 282 PRO A N 1
ATOM 2159 C CA . PRO A 1 282 ? 26.336 10.342 19.407 1.00 62.50 282 PRO A CA 1
ATOM 2160 C C . PRO A 1 282 ? 25.564 11.501 18.746 1.00 62.50 282 PRO A C 1
ATOM 2162 O O . PRO A 1 282 ? 24.868 11.356 17.742 1.00 62.50 282 PRO A O 1
ATOM 2165 N N . GLU A 1 283 ? 25.804 12.686 19.318 1.00 52.97 283 GLU A N 1
ATOM 2166 C CA . GLU A 1 283 ? 25.660 14.014 18.718 1.00 52.97 283 GLU A CA 1
ATOM 2167 C C . GLU A 1 283 ? 26.195 14.101 17.279 1.00 52.97 283 GLU A C 1
ATOM 2169 O O . GLU A 1 283 ? 27.297 13.639 16.984 1.00 52.97 283 GLU A O 1
ATOM 2174 N N . ALA A 1 284 ? 25.494 14.860 16.434 1.00 51.81 284 ALA A N 1
ATOM 2175 C CA . ALA A 1 284 ? 26.124 15.654 15.382 1.00 51.81 284 ALA A CA 1
ATOM 2176 C C . ALA A 1 284 ? 25.260 16.885 15.077 1.00 51.81 284 ALA A C 1
ATOM 2178 O O . ALA A 1 284 ? 24.196 16.789 14.466 1.00 51.81 284 ALA A O 1
ATOM 2179 N N . GLY A 1 285 ? 25.728 18.051 15.521 1.00 48.06 285 GLY A N 1
ATOM 2180 C CA . GLY A 1 285 ? 25.307 19.337 14.982 1.00 48.06 285 GLY A CA 1
ATOM 2181 C C . GLY A 1 285 ? 26.086 19.656 13.708 1.00 48.06 285 GLY A C 1
ATOM 2182 O O . GLY A 1 285 ? 27.292 19.425 13.651 1.00 48.06 285 GLY A O 1
ATOM 2183 N N . VAL A 1 286 ? 25.408 20.224 12.712 1.00 57.47 286 VAL A N 1
ATOM 2184 C CA . VAL A 1 286 ? 26.030 20.981 11.620 1.00 57.47 286 VAL A CA 1
ATOM 2185 C C . VAL A 1 286 ? 25.141 22.187 11.337 1.00 57.47 286 VAL A C 1
ATOM 2187 O O . VAL A 1 286 ? 23.962 22.052 11.013 1.00 57.47 286 VAL A O 1
ATOM 2190 N N . ALA A 1 287 ? 25.724 23.365 11.535 1.00 46.97 287 ALA A N 1
ATOM 2191 C CA . ALA A 1 287 ? 25.229 24.642 11.058 1.00 46.97 287 ALA A CA 1
ATOM 2192 C C . ALA A 1 287 ? 25.412 24.730 9.538 1.00 46.97 287 ALA A C 1
ATOM 2194 O O . ALA A 1 287 ? 26.403 24.216 9.032 1.00 46.97 287 ALA A O 1
ATOM 2195 N N . ASN A 1 288 ? 24.516 25.432 8.847 1.00 55.78 288 ASN A N 1
ATOM 2196 C CA . ASN A 1 288 ? 24.888 26.189 7.657 1.00 55.78 288 ASN A CA 1
ATOM 2197 C C . ASN A 1 288 ? 24.066 27.479 7.597 1.00 55.78 288 ASN A C 1
ATOM 2199 O O . ASN A 1 288 ? 22.836 27.470 7.681 1.00 55.78 288 ASN A O 1
ATOM 2203 N N . GLU A 1 289 ? 24.825 28.566 7.528 1.00 53.59 289 GLU A N 1
ATOM 2204 C CA . GLU A 1 289 ? 24.466 29.885 7.026 1.00 53.59 289 GLU A CA 1
ATOM 2205 C C . GLU A 1 289 ? 24.126 29.809 5.529 1.00 53.59 289 GLU A C 1
ATOM 2207 O O . GLU A 1 289 ? 24.597 28.901 4.851 1.00 53.59 289 GLU A O 1
ATOM 2212 N N . GLU A 1 290 ? 23.309 30.755 5.057 1.00 58.47 290 GLU A N 1
ATOM 2213 C CA . GLU A 1 290 ? 23.370 31.480 3.766 1.00 58.47 290 GLU A CA 1
ATOM 2214 C C . GLU A 1 290 ? 21.992 32.150 3.570 1.00 58.47 290 GLU A C 1
ATOM 2216 O O . GLU A 1 290 ? 20.955 31.492 3.577 1.00 58.47 290 GLU A O 1
ATOM 2221 N N . GLU A 1 291 ? 21.867 33.458 3.786 1.00 51.56 291 GLU A N 1
ATOM 2222 C CA . GLU A 1 291 ? 22.172 34.589 2.887 1.00 51.56 291 GLU A CA 1
ATOM 2223 C C . GLU A 1 291 ? 21.058 34.944 1.882 1.00 51.56 291 GLU A C 1
ATOM 2225 O O . GLU A 1 291 ? 20.206 34.147 1.506 1.00 51.56 291 GLU A O 1
ATOM 2230 N N . GLU A 1 292 ? 21.045 36.237 1.570 1.00 50.88 292 GLU A N 1
ATOM 2231 C CA . GLU A 1 292 ? 20.049 37.064 0.889 1.00 50.88 292 GLU A CA 1
ATOM 2232 C C . GLU A 1 292 ? 19.508 36.563 -0.460 1.00 50.88 292 GLU A C 1
ATOM 2234 O O . GLU A 1 292 ? 20.233 35.999 -1.270 1.00 50.88 292 GLU A O 1
ATOM 2239 N N . SER A 1 293 ? 18.281 36.990 -0.799 1.00 50.81 293 SER A N 1
ATOM 2240 C CA . SER A 1 293 ? 18.055 37.703 -2.071 1.00 50.81 293 SER A CA 1
ATOM 2241 C C . SER A 1 293 ? 16.697 38.421 -2.115 1.00 50.81 293 SER A C 1
ATOM 2243 O O . SER A 1 293 ? 15.642 37.847 -1.845 1.00 50.81 293 SER A O 1
ATOM 2245 N N . CYS A 1 294 ? 16.749 39.705 -2.472 1.00 44.81 294 CYS A N 1
ATOM 2246 C CA . CYS A 1 294 ? 15.631 40.608 -2.736 1.00 44.81 294 CYS A CA 1
ATOM 2247 C C . CYS A 1 294 ? 15.121 40.480 -4.181 1.00 44.81 294 CYS A C 1
ATOM 2249 O O . CYS A 1 294 ? 15.934 40.571 -5.092 1.00 44.81 294 CYS A O 1
ATOM 2251 N N . VAL A 1 295 ? 13.797 40.478 -4.406 1.00 52.38 295 VAL A N 1
ATOM 2252 C CA . VAL A 1 295 ? 13.138 41.021 -5.624 1.00 52.38 295 VAL A CA 1
ATOM 2253 C C . VAL A 1 295 ? 11.724 41.488 -5.221 1.00 52.38 295 VAL A C 1
ATOM 2255 O O . VAL A 1 295 ? 10.883 40.676 -4.861 1.00 52.38 295 VAL A O 1
ATOM 2258 N N . SER A 1 296 ? 11.527 42.772 -4.912 1.00 54.09 296 SER A N 1
ATOM 2259 C CA . SER A 1 296 ? 11.074 43.885 -5.772 1.00 54.09 296 SER A CA 1
ATOM 2260 C C . SER A 1 296 ? 9.603 43.841 -6.210 1.00 54.09 296 SER A C 1
ATOM 2262 O O . SER A 1 296 ? 9.200 43.035 -7.042 1.00 54.09 296 SER A O 1
ATOM 2264 N N . SER A 1 297 ? 8.846 44.818 -5.703 1.00 56.62 297 SER A N 1
ATOM 2265 C CA . SER A 1 297 ? 7.596 45.321 -6.274 1.00 56.62 297 SER A CA 1
ATOM 2266 C C . SER A 1 297 ? 7.894 46.323 -7.393 1.00 56.62 297 SER A C 1
ATOM 2268 O O . SER A 1 297 ? 8.647 47.271 -7.158 1.00 56.62 297 SER A O 1
ATOM 2270 N N . GLN A 1 298 ? 7.257 46.161 -8.553 1.00 58.81 298 GLN A N 1
ATOM 2271 C CA . GLN A 1 298 ? 6.651 47.232 -9.360 1.00 58.81 298 GLN A CA 1
ATOM 2272 C C . GLN A 1 298 ? 5.791 46.628 -10.467 1.00 58.81 298 GLN A C 1
ATOM 2274 O O . GLN A 1 298 ? 6.272 45.683 -11.126 1.00 58.81 298 GLN A O 1
#

Radius of gyration: 46.46 Å; chains: 1; bounding box: 80×88×126 Å

pLDDT: mean 82.25, std 20.78, range [36.81, 98.62]

Foldseek 3Di:
DDDPQFQKAKAWDPVQCVVVVDPDDPRHAAAAEAREEAEAPDKIKMKMAGPVQDDDWDKWKWKDDPPDIDTFDWAADPVDRRIIMTIDHFQAFDKIWMFMDTNNHTGNRPTYIYTHHAAPVCVVPPPQCWGGDRRNDTAHDPQWHDDPNGTDGVVVVVVVVVVVVVVVVVVVVVVVVVVVVVVVVVVVDADPVQKAADVVWDWPDADPQATWTWIAHPNRIDIDGDGDPPDPPDDDDDDDDDDDDDDDDYDDDDDDYDDDDDDDDDDDDDDDDDDDDDDDDDDDDDDDDDDDDDDDDD

Sequence (298 aa):
PCIKAYEVAVFQSTEDRLANNITGSEDGCDKMSLCGIVEQTKKIHFEIVDNRKREDPVVEVDIHLDFTTVHMDVAPVPDKAYTYELVWSHDYAQIGIMNIFFDSEQIPQSPVRIQVVERRCDLDFPGQKRTATADGGCACGEGNMEIRGKCVESTIMAVVISIAAVILVTILGVCYVRYRNHKNDEMWQVNIEELTFDDPVEVIGQGSFGVVLLGQYRGTKVALKRALKIGAKGSRSGTKRRNGSKGGSKVSEQSKGSRGSDRNHADSIGLSSAPSSDDADPEAGVANEEEESCVSSQ

Secondary structure (DSSP, 8-state):
------SEEEEE-HHHHHHHT----TT-PPTTSEEEEEETT-EEEEEEEETT--SS--EEEEEEETTEEEEEE-EE-TTSTTEEEEEEE-SS-EEEEEEEEETTEEPTT--EEEEEEPP-HHHHSTTS-EEE-TTS-EEEPTTEEEETTEEEEHHHHHHHHHHHHHHHHHHHHHHHHHHHHHHHHHHT---GGGEE--SSPPEEEEETTEEEEEEEETTEEEEEEEE--TT-------------------------------------------------------------------